Protein AF-A0A923ZRC4-F1 (afdb_monomer_lite)

Secondary structure (DSSP, 8-state):
-EEEEETTEEEEE-TTT--EEEPPSS-TTT--S----S-SSHHHHHHHHHHTT----EESSSTTHHHHHHHHHHH--S---EE-S-S--TTS-GGG-S-EEETTGGGGGG-SSTTHHHHHHHHHHHHHHHTEETTEE--EEE--S-TT-HHHHHHHH--SHHHHHHHHHHHHHHTHHHHHHHT-TTTEEEEEEEEEESSHHHHHHHHHHHHHHHHHTTTT-TT-EEPPPEEEEEEEETTEEEEEEEEEEETT-TTHHHHHHHHHHHHHHHT-EEEES-S---

pLDDT: mean 84.74, std 10.98, range [47.06, 97.81]

Structure (mmCIF, N/CA/C/O backbone):
data_AF-A0A923ZRC4-F1
#
_entry.id   AF-A0A923ZRC4-F1
#
loop_
_atom_site.group_PDB
_atom_site.id
_atom_site.type_symbol
_atom_site.label_atom_id
_atom_site.label_alt_id
_atom_site.label_comp_id
_atom_site.label_asym_id
_atom_site.label_entity_id
_atom_site.label_seq_id
_atom_site.pdbx_PDB_ins_code
_atom_site.Cartn_x
_atom_site.Cartn_y
_atom_site.Cartn_z
_atom_site.occupancy
_atom_site.B_iso_or_equiv
_atom_site.auth_seq_id
_atom_site.auth_comp_id
_atom_site.auth_asym_id
_atom_site.auth_atom_id
_atom_site.pdbx_PDB_model_num
ATOM 1 N N . MET A 1 1 ? 0.852 13.807 0.412 1.00 62.53 1 MET A N 1
ATOM 2 C CA . MET A 1 1 ? -0.531 14.296 0.172 1.00 62.53 1 MET A CA 1
ATOM 3 C C . MET A 1 1 ? -1.023 13.672 -1.116 1.00 62.53 1 MET A C 1
ATOM 5 O O . MET A 1 1 ? -0.191 13.406 -1.971 1.00 62.53 1 MET A O 1
ATOM 9 N N . THR A 1 2 ? -2.321 13.440 -1.283 1.00 66.19 2 THR A N 1
ATOM 10 C CA . THR A 1 2 ? -2.860 12.919 -2.551 1.00 66.19 2 THR A CA 1
ATOM 11 C C . THR A 1 2 ? -3.849 13.887 -3.169 1.00 66.19 2 THR A C 1
ATOM 13 O O . THR A 1 2 ? -4.532 14.626 -2.460 1.00 66.19 2 THR A O 1
ATOM 16 N N . TYR A 1 3 ? -3.974 13.817 -4.489 1.00 70.06 3 TYR A N 1
ATOM 17 C CA . TYR A 1 3 ? -5.009 14.517 -5.232 1.00 70.06 3 TYR A CA 1
ATOM 18 C C . TYR A 1 3 ? -6.386 13.910 -4.954 1.00 70.06 3 TYR A C 1
ATOM 20 O O . TYR A 1 3 ? -6.549 12.691 -4.913 1.00 70.06 3 TYR A O 1
ATOM 28 N N . SER A 1 4 ? -7.377 14.774 -4.771 1.00 64.88 4 SER A N 1
ATOM 29 C CA . SER A 1 4 ? -8.789 14.424 -4.692 1.00 64.88 4 SER A CA 1
ATOM 30 C C . SER A 1 4 ? -9.574 15.368 -5.588 1.00 64.88 4 SER A C 1
ATOM 32 O O . SER A 1 4 ? -9.434 16.589 -5.494 1.00 64.88 4 SER A O 1
ATOM 34 N N . GLN A 1 5 ? -10.383 14.803 -6.478 1.00 55.53 5 GLN A N 1
ATOM 35 C CA . GLN A 1 5 ? -11.238 15.567 -7.376 1.00 55.53 5 GLN A CA 1
ATOM 36 C C . GLN A 1 5 ? -12.629 15.683 -6.753 1.00 55.53 5 GLN A C 1
ATOM 38 O O . GLN A 1 5 ? -13.286 14.680 -6.477 1.00 55.53 5 GLN A O 1
ATOM 43 N N . SER A 1 6 ? -13.063 16.917 -6.506 1.00 57.47 6 SER A N 1
ATOM 44 C CA . SER A 1 6 ? -14.396 17.237 -5.993 1.00 57.47 6 SER A CA 1
ATOM 45 C C . SER A 1 6 ? -15.184 18.049 -7.019 1.00 57.47 6 SER A C 1
ATOM 47 O O . SER A 1 6 ? -14.614 18.567 -7.980 1.00 57.47 6 SER A O 1
ATOM 49 N N . SER A 1 7 ? -16.485 18.228 -6.781 1.00 47.06 7 SER A N 1
ATOM 50 C CA . SER A 1 7 ? -17.355 19.105 -7.579 1.00 47.06 7 SER A CA 1
ATOM 51 C C . SER A 1 7 ? -16.855 20.556 -7.657 1.00 47.06 7 SER A C 1
ATOM 53 O O . SER A 1 7 ? -17.231 21.278 -8.571 1.00 47.06 7 SER A O 1
ATOM 55 N N . TYR A 1 8 ? -16.014 20.977 -6.703 1.00 55.34 8 TYR A N 1
ATOM 56 C CA . TYR A 1 8 ? -15.500 22.343 -6.552 1.00 55.34 8 TYR A CA 1
ATOM 57 C C . TYR A 1 8 ? -14.058 22.519 -7.059 1.00 55.34 8 TYR A C 1
ATOM 59 O O . TYR A 1 8 ? -13.493 23.599 -6.920 1.00 55.34 8 TYR A O 1
ATOM 67 N N . GLY A 1 9 ? -13.455 21.474 -7.638 1.00 63.62 9 GLY A N 1
ATOM 68 C CA . GLY A 1 9 ? -12.083 21.498 -8.149 1.00 63.62 9 GLY A CA 1
ATOM 69 C C . GLY A 1 9 ? -11.185 20.403 -7.568 1.00 63.62 9 GLY A C 1
ATOM 70 O O . GLY A 1 9 ? -11.624 19.534 -6.803 1.00 63.62 9 GLY A O 1
ATOM 71 N N . LEU A 1 10 ? -9.915 20.439 -7.978 1.00 75.69 10 LEU A N 1
ATOM 72 C CA . LEU A 1 10 ? -8.847 19.580 -7.466 1.00 75.69 10 LEU A CA 1
ATOM 73 C C . LEU A 1 10 ? -8.361 20.098 -6.108 1.00 75.69 10 LEU A C 1
ATOM 75 O O . LEU A 1 10 ? -8.032 21.274 -5.967 1.00 75.69 10 LEU A O 1
ATOM 79 N N . ASN A 1 11 ? -8.266 19.194 -5.136 1.00 81.31 11 ASN A N 1
ATOM 80 C CA . ASN A 1 11 ? -7.744 19.458 -3.800 1.00 81.31 11 ASN A CA 1
ATOM 81 C C . ASN A 1 11 ? -6.627 18.469 -3.454 1.00 81.31 11 ASN A C 1
ATOM 83 O O . ASN A 1 11 ? -6.574 17.351 -3.971 1.00 81.31 11 ASN A O 1
ATOM 87 N N . LEU A 1 12 ? -5.752 18.873 -2.542 1.00 81.25 12 LEU A N 1
ATOM 88 C CA . LEU A 1 12 ? -4.730 18.046 -1.917 1.00 81.25 12 LEU A CA 1
ATOM 89 C C . LEU A 1 12 ? -5.199 17.638 -0.522 1.00 81.25 12 LEU A C 1
ATOM 91 O O . LEU A 1 12 ? -5.577 18.492 0.276 1.00 81.25 12 LEU A O 1
ATOM 95 N N . ILE A 1 13 ? -5.143 16.343 -0.214 1.00 77.50 13 ILE A N 1
ATOM 96 C CA . ILE A 1 13 ? -5.492 15.804 1.106 1.00 77.50 13 ILE A CA 1
ATOM 97 C C . ILE A 1 13 ? -4.235 15.246 1.772 1.00 77.50 13 ILE A C 1
ATOM 99 O O . ILE A 1 13 ? -3.485 14.461 1.178 1.00 77.50 13 ILE A O 1
ATOM 103 N N . CYS A 1 14 ? -3.994 15.640 3.020 1.00 78.31 14 CYS A N 1
ATOM 104 C CA . CYS A 1 14 ? -3.011 14.987 3.873 1.00 78.31 14 CYS A CA 1
ATOM 105 C C . CYS A 1 14 ? -3.637 13.757 4.544 1.00 78.31 14 CYS A C 1
ATOM 107 O O . CYS A 1 14 ? -4.531 13.904 5.362 1.00 78.31 14 CYS A O 1
ATOM 109 N N . HIS A 1 15 ? -3.152 12.543 4.271 1.00 70.44 15 HIS A N 1
ATOM 110 C CA . HIS A 1 15 ? -3.692 11.326 4.910 1.00 70.44 15 HIS A CA 1
ATOM 111 C C . HIS A 1 15 ? -3.290 11.151 6.374 1.00 70.44 15 HIS A C 1
ATOM 113 O O . HIS A 1 15 ? -3.915 10.374 7.088 1.00 70.44 15 HIS A O 1
ATOM 119 N N . GLN A 1 16 ? -2.271 11.883 6.829 1.00 68.62 16 GLN A N 1
ATOM 120 C CA . GLN A 1 16 ? -1.795 11.803 8.210 1.00 68.62 16 GLN A CA 1
ATOM 121 C C . GLN A 1 16 ? -2.653 12.656 9.154 1.00 68.62 16 GLN A C 1
ATOM 123 O O . GLN A 1 16 ? -3.120 12.161 10.174 1.00 68.62 16 GLN A O 1
ATOM 128 N N . CYS A 1 17 ? -2.910 13.923 8.805 1.00 73.31 17 CYS A N 1
ATOM 129 C CA . CYS A 1 17 ? -3.688 14.847 9.644 1.00 73.31 17 CYS A CA 1
ATOM 130 C C . CYS A 1 17 ? -5.046 15.258 9.053 1.00 73.31 17 CYS A C 1
ATOM 132 O O . CYS A 1 17 ? -5.762 16.041 9.668 1.00 73.31 17 CYS A O 1
ATOM 134 N N . GLN A 1 18 ? -5.416 14.733 7.881 1.00 69.56 18 GLN A N 1
ATOM 135 C CA . GLN A 1 18 ? -6.689 14.989 7.186 1.00 69.56 18 GLN A CA 1
ATOM 136 C C . GLN A 1 18 ? -6.924 16.449 6.760 1.00 69.56 18 GLN A C 1
ATOM 138 O O . GLN A 1 18 ? -8.035 16.806 6.367 1.00 69.56 18 GLN A O 1
ATOM 143 N N . SER A 1 19 ? -5.891 17.299 6.778 1.00 78.62 19 SER A N 1
ATOM 144 C CA . SER A 1 19 ? -5.983 18.662 6.252 1.00 78.62 19 SER A CA 1
ATOM 145 C C . SER A 1 19 ? -6.171 18.674 4.730 1.00 78.62 19 SER A C 1
ATOM 147 O O . SER A 1 19 ? -5.631 17.833 4.002 1.00 78.62 19 SER A O 1
ATOM 149 N N . VAL A 1 20 ? -6.956 19.645 4.257 1.00 82.56 20 VAL A N 1
ATOM 150 C CA . VAL A 1 20 ? -7.308 19.835 2.845 1.00 82.56 20 VAL A CA 1
ATOM 151 C C . VAL A 1 20 ? -6.739 21.165 2.363 1.00 82.56 20 VAL A C 1
ATOM 153 O O . VAL A 1 20 ? -6.897 22.184 3.032 1.00 82.56 20 VAL A O 1
ATOM 156 N N . TYR A 1 21 ? -6.098 21.152 1.198 1.00 84.88 21 TYR A N 1
ATOM 157 C CA . TYR A 1 21 ? -5.502 22.328 0.567 1.00 84.88 21 TYR A CA 1
ATOM 158 C C . TYR A 1 21 ? -5.963 22.422 -0.883 1.00 84.88 21 TYR A C 1
ATOM 160 O O . TYR A 1 21 ? -6.225 21.405 -1.525 1.00 84.88 21 TYR A O 1
ATOM 168 N N . ASN A 1 22 ? -6.020 23.637 -1.416 1.00 84.81 22 ASN A N 1
ATOM 169 C CA . ASN A 1 22 ? -6.325 23.842 -2.828 1.00 84.81 22 ASN A CA 1
ATOM 170 C C . ASN A 1 22 ? -5.171 23.338 -3.699 1.00 84.81 22 ASN A C 1
ATOM 172 O O . ASN A 1 22 ? -3.999 23.463 -3.331 1.00 84.81 22 ASN A O 1
ATOM 176 N N . TYR A 1 23 ? -5.497 22.796 -4.870 1.00 83.19 23 TYR A N 1
ATOM 177 C CA . TYR A 1 23 ? -4.482 22.483 -5.869 1.00 83.19 23 TYR A CA 1
ATOM 178 C C . TYR A 1 23 ? -3.804 23.776 -6.355 1.00 83.19 23 TYR A C 1
ATOM 180 O O . TYR A 1 23 ? -4.504 24.698 -6.782 1.00 83.19 23 TYR A O 1
ATOM 188 N N . PRO A 1 24 ? -2.465 23.880 -6.300 1.00 84.81 24 PRO A N 1
ATOM 189 C CA . PRO A 1 24 ? -1.773 25.088 -6.732 1.00 84.81 24 PRO A CA 1
ATOM 190 C C . PRO A 1 24 ? -1.883 25.273 -8.252 1.00 84.81 24 PRO A C 1
ATOM 192 O O . PRO A 1 24 ? -1.687 24.333 -9.018 1.00 84.81 24 PRO A O 1
ATOM 195 N N . SER A 1 25 ? -2.153 26.498 -8.708 1.00 84.38 25 SER A N 1
ATOM 196 C CA . SER A 1 25 ? -2.169 26.841 -10.141 1.00 84.38 25 SER A CA 1
ATOM 197 C C . SER A 1 25 ? -0.766 26.941 -10.755 1.00 84.38 25 SER A C 1
ATOM 199 O O . SER A 1 25 ? -0.614 26.855 -11.972 1.00 84.38 25 SER A O 1
ATOM 201 N N . SER A 1 26 ? 0.263 27.110 -9.922 1.00 87.81 26 SER A N 1
ATOM 202 C CA . SER A 1 26 ? 1.670 27.158 -10.321 1.00 87.81 26 SER A CA 1
ATOM 203 C C . SER A 1 26 ? 2.571 26.604 -9.222 1.00 87.81 26 SER A C 1
ATOM 205 O O . SER A 1 26 ? 2.264 26.754 -8.038 1.00 87.81 26 SER A O 1
ATOM 207 N N . CYS A 1 27 ? 3.696 25.997 -9.599 1.00 85.25 27 CYS A N 1
ATOM 208 C CA . CYS A 1 27 ? 4.668 25.475 -8.647 1.00 85.25 27 CYS A CA 1
ATOM 209 C C . CYS A 1 27 ? 5.176 26.606 -7.729 1.00 85.25 27 CYS A C 1
ATOM 211 O O . CYS A 1 27 ? 5.676 27.607 -8.241 1.00 85.25 27 CYS A O 1
ATOM 213 N N . PRO A 1 28 ? 5.122 26.464 -6.393 1.00 86.38 28 PRO A N 1
ATOM 214 C CA . PRO A 1 28 ? 5.549 27.525 -5.479 1.00 86.38 28 PRO A CA 1
ATOM 215 C C . PRO A 1 28 ? 7.058 27.816 -5.548 1.00 86.38 28 PRO A C 1
ATOM 217 O O . PRO A 1 28 ? 7.472 28.920 -5.216 1.00 86.38 28 PRO A O 1
ATOM 220 N N . SER A 1 29 ? 7.868 26.854 -6.008 1.00 89.19 29 SER A N 1
ATOM 221 C CA . SER A 1 29 ? 9.319 27.019 -6.182 1.00 89.19 29 SER A CA 1
ATOM 222 C C . SER A 1 29 ? 9.685 27.707 -7.510 1.00 89.19 29 SER A C 1
ATOM 224 O O . SER A 1 29 ? 10.211 28.815 -7.504 1.00 89.19 29 SER A O 1
ATOM 226 N N . CYS A 1 30 ? 9.355 27.105 -8.661 1.00 90.19 30 CYS A N 1
ATOM 227 C CA . CYS A 1 30 ? 9.771 27.611 -9.979 1.00 90.19 30 CYS A CA 1
ATOM 228 C C . CYS A 1 30 ? 8.694 28.385 -10.766 1.00 90.19 30 CYS A C 1
ATOM 230 O O . CYS A 1 30 ? 8.952 28.822 -11.885 1.00 90.19 30 CYS A O 1
ATOM 232 N N . ARG A 1 31 ? 7.478 28.542 -10.222 1.00 89.44 31 ARG A N 1
ATOM 233 C CA . ARG A 1 31 ? 6.322 29.234 -10.840 1.00 89.44 31 ARG A CA 1
ATOM 234 C C . ARG A 1 31 ? 5.802 28.645 -12.157 1.00 89.44 31 ARG A C 1
ATOM 236 O O . ARG A 1 31 ? 4.936 29.246 -12.787 1.00 89.44 31 ARG A O 1
ATOM 243 N N . GLN A 1 32 ? 6.254 27.459 -12.564 1.00 86.88 32 GLN A N 1
ATOM 244 C CA . GLN A 1 32 ? 5.688 26.774 -13.728 1.00 86.88 32 GLN A CA 1
ATOM 245 C C . GLN A 1 32 ? 4.219 26.400 -13.497 1.00 86.88 32 GLN A C 1
ATOM 247 O O . GLN A 1 32 ? 3.847 25.921 -12.426 1.00 86.88 32 GLN A O 1
ATOM 252 N N . THR A 1 33 ? 3.386 26.594 -14.518 1.00 82.50 33 THR A N 1
ATOM 253 C CA . THR A 1 33 ? 1.936 26.331 -14.482 1.00 82.50 33 THR A CA 1
ATOM 254 C C . THR A 1 33 ? 1.577 24.891 -14.854 1.00 82.50 33 THR A C 1
ATOM 256 O O . THR A 1 33 ? 0.476 24.424 -14.568 1.00 82.50 33 THR A O 1
ATOM 259 N N . GLN A 1 34 ? 2.506 24.148 -15.461 1.00 75.88 34 GLN A N 1
ATOM 260 C CA . GLN A 1 34 ? 2.302 22.753 -15.850 1.00 75.88 34 GLN A CA 1
ATOM 261 C C . GLN A 1 34 ? 2.640 21.790 -14.707 1.00 75.88 34 GLN A C 1
ATOM 263 O O . GLN A 1 34 ? 3.624 21.059 -14.744 1.00 75.88 34 GLN A O 1
ATOM 268 N N . ILE A 1 35 ? 1.790 21.762 -13.683 1.00 72.50 35 ILE A N 1
ATOM 269 C CA . ILE A 1 35 ? 1.847 20.732 -12.642 1.00 72.50 35 ILE A CA 1
ATOM 270 C C . ILE A 1 35 ? 1.005 19.551 -13.131 1.00 72.50 35 ILE A C 1
ATOM 272 O O . ILE A 1 35 ? -0.180 19.469 -12.819 1.00 72.50 35 ILE A O 1
ATOM 276 N N . LYS A 1 36 ? 1.561 18.679 -13.975 1.00 67.88 36 LYS A N 1
ATOM 277 C CA . LYS A 1 36 ? 0.889 17.446 -14.420 1.00 67.88 36 LYS A CA 1
ATOM 278 C C . LYS A 1 36 ? 1.874 16.280 -14.457 1.00 67.88 36 LYS A C 1
ATOM 280 O O . LYS A 1 36 ? 3.042 16.459 -14.795 1.00 67.88 36 LYS A O 1
ATOM 285 N N . SER A 1 37 ? 1.391 15.084 -14.119 1.00 60.72 37 SER A N 1
ATOM 286 C CA . SER A 1 37 ? 2.095 13.851 -14.487 1.00 60.72 37 SER A CA 1
ATOM 287 C C . SER A 1 37 ? 1.981 13.651 -15.998 1.00 60.72 37 SER A C 1
ATOM 289 O O . SER A 1 37 ? 0.937 13.959 -16.570 1.00 60.72 37 SER A O 1
ATOM 291 N N . VAL A 1 38 ? 3.050 13.157 -16.628 1.00 59.91 38 VAL A N 1
ATOM 292 C CA . VAL A 1 38 ? 3.091 12.873 -18.074 1.00 59.91 38 VAL A CA 1
ATOM 293 C C . VAL A 1 38 ? 2.207 11.669 -18.405 1.00 59.91 38 VAL A C 1
ATOM 295 O O . VAL A 1 38 ? 1.497 11.693 -19.403 1.00 59.91 38 VAL A O 1
ATOM 298 N N . PHE A 1 39 ? 2.172 10.672 -17.517 1.00 61.84 39 PHE A N 1
ATOM 299 C CA . PHE A 1 39 ? 1.279 9.522 -17.609 1.00 61.84 39 PHE A CA 1
ATOM 300 C C . PHE A 1 39 ? 0.417 9.430 -16.350 1.00 61.84 39 PHE A C 1
ATOM 302 O O . PHE A 1 39 ? 0.900 9.626 -15.230 1.00 61.84 39 PHE A O 1
ATOM 309 N N . SER A 1 40 ? -0.878 9.165 -16.521 1.00 68.81 40 SER A N 1
ATOM 310 C CA . SER A 1 40 ? -1.794 8.915 -15.401 1.00 68.81 40 SER A CA 1
ATOM 311 C C . SER A 1 40 ? -1.870 7.429 -15.036 1.00 68.81 40 SER A C 1
ATOM 313 O O . SER A 1 40 ? -2.243 7.082 -13.914 1.00 68.81 40 SER A O 1
ATOM 315 N N . GLY A 1 41 ? -1.453 6.552 -15.954 1.00 78.75 41 GLY A N 1
ATOM 316 C CA . GLY A 1 41 ? -1.335 5.119 -15.737 1.00 78.75 41 GLY A CA 1
ATOM 317 C C . GLY A 1 41 ? -0.919 4.361 -16.996 1.00 78.75 41 GLY A C 1
ATOM 318 O O . GLY A 1 41 ? -0.679 4.938 -18.054 1.00 78.75 41 GLY A O 1
ATOM 319 N N . ILE A 1 42 ? -0.873 3.037 -16.872 1.00 86.25 42 ILE A N 1
ATOM 320 C CA . ILE A 1 42 ? -0.494 2.104 -17.943 1.00 86.25 42 ILE A CA 1
ATOM 321 C C . ILE A 1 42 ? -1.371 2.212 -19.202 1.00 86.25 42 ILE A C 1
ATOM 323 O O . ILE A 1 42 ? -0.902 1.913 -20.294 1.00 86.25 42 ILE A O 1
ATOM 327 N N . ASP A 1 43 ? -2.623 2.656 -19.068 1.00 87.88 43 ASP A N 1
ATOM 328 C CA . ASP A 1 43 ? -3.538 2.820 -20.202 1.00 87.88 43 ASP A CA 1
ATOM 329 C C . ASP A 1 43 ? -3.115 3.981 -21.118 1.00 87.88 43 ASP A C 1
ATOM 331 O O . ASP A 1 43 ? -3.324 3.909 -22.327 1.00 87.88 43 ASP A O 1
ATOM 335 N N . ASP A 1 44 ? -2.481 5.025 -20.571 1.00 88.06 44 ASP A N 1
ATOM 336 C CA . ASP A 1 44 ? -1.925 6.115 -21.382 1.00 88.06 44 ASP A CA 1
ATOM 337 C C . ASP A 1 44 ? -0.687 5.644 -22.155 1.00 88.06 44 ASP A C 1
ATOM 339 O O . ASP A 1 44 ? -0.507 6.020 -23.310 1.00 88.06 44 ASP A O 1
ATOM 343 N N . LEU A 1 45 ? 0.137 4.779 -21.548 1.00 89.31 45 LEU A N 1
ATOM 344 C CA . LEU A 1 45 ? 1.275 4.149 -22.227 1.00 89.31 45 LEU A CA 1
ATOM 345 C C . LEU A 1 45 ? 0.817 3.199 -23.339 1.00 89.31 45 LEU A C 1
ATOM 347 O O . LEU A 1 45 ? 1.399 3.204 -24.419 1.00 89.31 45 LEU A O 1
ATOM 351 N N . ASP A 1 46 ? -0.230 2.406 -23.097 1.00 89.81 46 ASP A N 1
ATOM 352 C CA . ASP A 1 46 ? -0.797 1.510 -24.111 1.00 89.81 46 ASP A CA 1
ATOM 353 C C . ASP A 1 46 ? -1.299 2.298 -25.332 1.00 89.81 46 ASP A C 1
ATOM 355 O O . ASP A 1 46 ? -0.944 1.964 -26.462 1.00 89.81 46 ASP A O 1
ATOM 359 N N . LYS A 1 47 ? -2.033 3.399 -25.107 1.00 90.94 47 LYS A N 1
ATOM 360 C CA . LYS A 1 47 ? -2.467 4.313 -26.177 1.00 90.94 47 LYS A CA 1
ATOM 361 C C . LYS A 1 47 ? -1.298 4.958 -26.905 1.00 90.94 47 LYS A C 1
ATOM 363 O O . LYS A 1 47 ? -1.285 4.945 -28.126 1.00 90.94 47 LYS A O 1
ATOM 368 N N . LEU A 1 48 ? -0.298 5.464 -26.178 1.00 90.75 48 LEU A N 1
ATOM 369 C CA . LEU A 1 48 ? 0.891 6.074 -26.778 1.00 90.75 48 LEU A CA 1
ATOM 370 C C . LEU A 1 48 ? 1.558 5.124 -27.782 1.00 90.75 48 LEU A C 1
ATOM 372 O O . LEU A 1 48 ? 1.864 5.520 -28.904 1.00 90.75 48 LEU A O 1
ATOM 376 N N . PHE A 1 49 ? 1.773 3.863 -27.398 1.00 90.25 49 PHE A N 1
ATOM 377 C CA . PHE A 1 49 ? 2.407 2.890 -28.286 1.00 90.25 49 PHE A CA 1
ATOM 378 C C . PHE A 1 49 ? 1.551 2.533 -29.503 1.00 90.25 49 PHE A C 1
ATOM 380 O O . PHE A 1 49 ? 2.105 2.381 -30.593 1.00 90.25 49 PHE A O 1
ATOM 387 N N . ARG A 1 50 ? 0.229 2.439 -29.340 1.00 90.00 50 ARG A N 1
ATOM 388 C CA . ARG A 1 50 ? -0.699 2.163 -30.446 1.00 90.00 50 ARG A CA 1
ATOM 389 C C . ARG A 1 50 ? -0.797 3.331 -31.418 1.00 90.00 50 ARG A C 1
ATOM 391 O O . ARG A 1 50 ? -0.621 3.139 -32.618 1.00 90.00 50 ARG A O 1
ATOM 398 N N . ASP A 1 51 ? -1.039 4.525 -30.893 1.00 92.31 51 ASP A N 1
ATOM 399 C CA . ASP A 1 51 ? -1.413 5.693 -31.685 1.00 92.31 51 ASP A CA 1
ATOM 400 C C . ASP A 1 51 ? -0.186 6.356 -32.332 1.00 92.31 51 ASP A C 1
ATOM 402 O O . ASP A 1 51 ? -0.203 6.645 -33.527 1.00 92.31 51 ASP A O 1
ATOM 406 N N . GLU A 1 52 ? 0.903 6.547 -31.577 1.00 91.56 52 GLU A N 1
ATOM 407 C CA . GLU A 1 52 ? 2.091 7.270 -32.063 1.00 91.56 52 GLU A CA 1
ATOM 408 C C . GLU A 1 52 ? 3.133 6.339 -32.692 1.00 91.56 52 GLU A C 1
ATOM 410 O O . GLU A 1 52 ? 3.780 6.684 -33.682 1.00 91.56 52 GLU A O 1
ATOM 415 N N . TYR A 1 53 ? 3.311 5.141 -32.126 1.00 87.81 53 TYR A N 1
ATOM 416 C CA . TYR A 1 53 ? 4.362 4.213 -32.558 1.00 87.81 53 TYR A CA 1
ATOM 417 C C . TYR A 1 53 ? 3.856 3.070 -33.442 1.00 87.81 53 TYR A C 1
ATOM 419 O O . TYR A 1 53 ? 4.681 2.325 -33.971 1.00 87.81 53 TYR A O 1
ATOM 427 N N . GLN A 1 54 ? 2.536 2.935 -33.627 1.00 87.38 54 GLN A N 1
ATOM 428 C CA . GLN A 1 54 ? 1.912 1.845 -34.393 1.00 87.38 54 GLN A CA 1
ATOM 429 C C . GLN A 1 54 ? 2.383 0.456 -33.926 1.00 87.38 54 GLN A C 1
ATOM 431 O O . GLN A 1 54 ? 2.572 -0.468 -34.719 1.00 87.38 54 GLN A O 1
ATOM 436 N N . LEU A 1 55 ? 2.615 0.323 -32.619 1.00 86.75 55 LEU A N 1
ATOM 437 C CA . LEU A 1 55 ? 2.973 -0.923 -31.956 1.00 86.75 55 LEU A CA 1
ATOM 438 C C . LEU A 1 55 ? 1.776 -1.433 -31.164 1.00 86.75 55 LEU A C 1
ATOM 440 O O . LEU A 1 55 ? 0.991 -0.655 -30.639 1.00 86.75 55 LEU A O 1
ATOM 444 N N . GLU A 1 56 ? 1.672 -2.751 -31.038 1.00 86.25 56 GLU A N 1
ATOM 445 C CA . GLU A 1 56 ? 0.586 -3.425 -30.329 1.00 86.25 56 GLU A CA 1
ATOM 446 C C . GLU A 1 56 ? 1.120 -4.002 -29.006 1.00 86.25 56 GLU A C 1
ATOM 448 O O . GLU A 1 56 ? 1.698 -5.097 -29.009 1.00 86.25 56 GLU A O 1
ATOM 453 N N . PRO A 1 57 ? 0.992 -3.291 -27.866 1.00 87.06 57 PRO A N 1
ATOM 454 C CA . PRO A 1 57 ? 1.542 -3.757 -26.603 1.00 87.06 57 PRO A CA 1
ATOM 455 C C . PRO A 1 57 ? 0.728 -4.910 -26.025 1.00 87.06 57 PRO A C 1
ATOM 457 O O . PRO A 1 57 ? -0.495 -4.988 -26.173 1.00 87.06 57 PRO A O 1
ATOM 460 N N . ILE A 1 58 ? 1.411 -5.787 -25.293 1.00 85.94 58 ILE A N 1
ATOM 461 C CA . ILE A 1 58 ? 0.795 -6.926 -24.613 1.00 85.94 58 ILE A CA 1
ATOM 462 C C . ILE A 1 58 ? 0.752 -6.656 -23.112 1.00 85.94 58 ILE A C 1
ATOM 464 O O . ILE A 1 58 ? 1.779 -6.477 -22.459 1.00 85.94 58 ILE A O 1
ATOM 468 N N . ARG A 1 59 ? -0.461 -6.637 -22.555 1.00 84.69 59 ARG A N 1
ATOM 469 C CA . ARG A 1 59 ? -0.723 -6.382 -21.133 1.00 84.69 59 ARG A CA 1
ATOM 470 C C . ARG A 1 59 ? -0.589 -7.659 -20.310 1.00 84.69 59 ARG A C 1
ATOM 472 O O . ARG A 1 59 ? -1.375 -8.584 -20.493 1.00 84.69 59 ARG A O 1
ATOM 479 N N . LEU A 1 60 ? 0.370 -7.693 -19.386 1.00 81.81 60 LEU A N 1
ATOM 480 C CA . LEU A 1 60 ? 0.672 -8.852 -18.530 1.00 81.81 60 LEU A CA 1
ATOM 481 C C . LEU A 1 60 ? -0.144 -8.885 -17.224 1.00 81.81 60 LEU A C 1
ATOM 483 O O . LEU A 1 60 ? -0.229 -9.912 -16.552 1.00 81.81 60 LEU A O 1
ATOM 487 N N . ASP A 1 61 ? -0.759 -7.766 -16.851 1.00 76.56 61 ASP A N 1
ATOM 488 C CA . ASP A 1 61 ? -1.553 -7.570 -15.634 1.00 76.56 61 ASP A CA 1
ATOM 489 C C . ASP A 1 61 ? -3.033 -7.983 -15.774 1.00 76.56 61 ASP A C 1
ATOM 491 O O . ASP A 1 61 ? -3.755 -8.053 -14.777 1.00 76.56 61 ASP A O 1
ATOM 495 N N . LEU A 1 62 ? -3.501 -8.289 -16.990 1.00 74.00 62 LEU A N 1
ATOM 496 C CA . LEU A 1 62 ? -4.889 -8.684 -17.241 1.00 74.00 62 LEU A CA 1
ATOM 497 C C . LEU A 1 62 ? -5.115 -10.185 -16.970 1.00 74.00 62 LEU A C 1
ATOM 499 O O . LEU A 1 62 ? -4.338 -11.009 -17.425 1.00 74.00 62 LEU A O 1
ATOM 503 N N . PRO A 1 63 ? -6.221 -10.603 -16.325 1.00 58.00 63 PRO A N 1
ATOM 504 C CA . PRO A 1 63 ? -6.427 -11.977 -15.834 1.00 58.00 63 PRO A CA 1
ATOM 505 C C . PRO A 1 63 ? -6.461 -13.097 -16.896 1.00 58.00 63 PRO A C 1
ATOM 507 O O . PRO A 1 63 ? -6.519 -14.269 -16.536 1.00 58.00 63 PRO A O 1
ATOM 510 N N . LYS A 1 64 ? -6.426 -12.778 -18.195 1.00 55.91 64 LYS A N 1
ATOM 511 C CA . LYS A 1 64 ? -6.398 -13.760 -19.298 1.00 55.91 64 LYS A CA 1
ATOM 512 C C . LYS A 1 64 ? -4.969 -14.170 -19.715 1.00 55.91 64 LYS A C 1
ATOM 514 O O . LYS A 1 64 ? -4.792 -14.806 -20.750 1.00 55.91 64 LYS A O 1
ATOM 519 N N . THR A 1 65 ? -3.945 -13.806 -18.942 1.00 54.94 65 THR A N 1
ATOM 520 C CA . THR A 1 65 ? -2.556 -13.766 -19.423 1.00 54.94 65 THR A CA 1
ATOM 521 C C . THR A 1 65 ? -1.742 -15.039 -19.356 1.00 54.94 65 THR A C 1
ATOM 523 O O . THR A 1 65 ? -0.785 -15.094 -20.103 1.00 54.94 65 THR A O 1
ATOM 526 N N . LYS A 1 66 ? -2.075 -16.093 -18.600 1.00 51.59 66 LYS A N 1
ATOM 527 C CA . LYS A 1 66 ? -1.256 -17.324 -18.708 1.00 51.59 66 LYS A CA 1
ATOM 528 C C . LYS A 1 66 ? -1.305 -17.929 -20.119 1.00 51.59 66 LYS A C 1
ATOM 530 O O . LYS A 1 66 ? -0.266 -18.199 -20.701 1.00 51.59 66 LYS A O 1
ATOM 535 N N . PHE A 1 67 ? -2.504 -18.034 -20.697 1.00 49.97 67 PHE A N 1
ATOM 536 C CA . PHE A 1 67 ? -2.690 -18.507 -22.074 1.00 49.97 67 PHE A CA 1
ATOM 537 C C . PHE A 1 67 ? -2.196 -17.483 -23.110 1.00 49.97 67 PHE A C 1
ATOM 539 O O . PHE A 1 67 ? -1.557 -17.845 -24.093 1.00 49.97 67 PHE A O 1
ATOM 546 N N . ASN A 1 68 ? -2.423 -16.186 -22.862 1.00 55.44 68 ASN A N 1
ATOM 547 C CA . ASN A 1 68 ? -1.960 -15.140 -23.773 1.00 55.44 68 ASN A CA 1
ATOM 548 C C . ASN A 1 68 ? -0.446 -14.898 -23.704 1.00 55.44 68 ASN A C 1
ATOM 550 O O . ASN A 1 68 ? 0.082 -14.389 -24.676 1.00 55.44 68 ASN A O 1
ATOM 554 N N . PHE A 1 69 ? 0.251 -15.223 -22.611 1.00 59.91 69 PHE A N 1
ATOM 555 C CA . PHE A 1 69 ? 1.696 -15.015 -22.465 1.00 59.91 69 PHE A CA 1
ATOM 556 C C . PHE A 1 69 ? 2.474 -16.031 -23.295 1.00 59.91 69 PHE A C 1
ATOM 558 O O . PHE A 1 69 ? 3.280 -15.631 -24.124 1.00 59.91 69 PHE A O 1
ATOM 565 N N . GLU A 1 70 ? 2.166 -17.325 -23.167 1.00 59.94 70 GLU A N 1
ATOM 566 C CA . GLU A 1 70 ? 2.777 -18.361 -24.013 1.00 59.94 70 GLU A CA 1
ATOM 567 C C . GLU A 1 70 ? 2.466 -18.125 -25.498 1.00 59.94 70 GLU A C 1
ATOM 569 O O . GLU A 1 70 ? 3.361 -18.189 -26.337 1.00 59.94 70 GLU A O 1
ATOM 574 N N . MET A 1 71 ? 1.222 -17.763 -25.840 1.00 58.00 71 MET A N 1
ATOM 575 C CA . MET A 1 71 ? 0.877 -17.375 -27.212 1.00 58.00 71 MET A CA 1
ATOM 576 C C . MET A 1 71 ? 1.602 -16.107 -27.680 1.00 58.00 71 MET A C 1
ATOM 578 O O . MET A 1 71 ? 2.093 -16.081 -28.804 1.00 58.00 71 MET A O 1
ATOM 582 N N . ALA A 1 72 ? 1.676 -15.068 -26.844 1.00 60.22 72 ALA A N 1
ATOM 583 C CA . ALA A 1 72 ? 2.356 -13.811 -27.146 1.00 60.22 72 ALA A CA 1
ATOM 584 C C . ALA A 1 72 ? 3.834 -14.039 -27.446 1.00 60.22 72 ALA A C 1
ATOM 586 O O . ALA A 1 72 ? 4.315 -13.583 -28.479 1.00 60.22 72 ALA A O 1
ATOM 587 N N . VAL A 1 73 ? 4.517 -14.792 -26.580 1.00 61.88 73 VAL A N 1
ATOM 588 C CA . VAL A 1 73 ? 5.927 -15.167 -26.729 1.00 61.88 73 VAL A CA 1
ATOM 589 C C . VAL A 1 73 ? 6.134 -15.984 -28.002 1.00 61.88 73 VAL A C 1
ATOM 591 O O . VAL A 1 73 ? 7.012 -15.657 -28.794 1.00 61.88 73 VAL A O 1
ATOM 594 N N . ASN A 1 74 ? 5.276 -16.975 -28.265 1.00 58.91 74 ASN A N 1
ATOM 595 C CA . ASN A 1 74 ? 5.356 -17.795 -29.479 1.00 58.91 74 ASN A CA 1
ATOM 596 C C . ASN A 1 74 ? 5.034 -17.017 -30.770 1.00 58.91 74 ASN A C 1
ATOM 598 O O . ASN A 1 74 ? 5.476 -17.402 -31.850 1.00 58.91 74 ASN A O 1
ATOM 602 N N . SER A 1 75 ? 4.259 -15.933 -30.678 1.00 56.81 75 SER A N 1
ATOM 603 C CA . SER A 1 75 ? 3.895 -15.067 -31.809 1.00 56.81 75 SER A CA 1
ATOM 604 C C . SER A 1 75 ? 4.823 -13.861 -31.998 1.00 56.81 75 SER A C 1
ATOM 606 O O . SER A 1 75 ? 4.673 -13.126 -32.980 1.00 56.81 75 SER A O 1
ATOM 608 N N . ALA A 1 76 ? 5.760 -13.639 -31.070 1.00 55.41 76 ALA A N 1
ATOM 609 C CA . ALA A 1 76 ? 6.582 -12.441 -31.032 1.00 55.41 76 ALA A CA 1
ATOM 610 C C . ALA A 1 76 ? 7.486 -12.360 -32.273 1.00 55.41 76 ALA A C 1
ATOM 612 O O . ALA A 1 76 ? 8.407 -13.152 -32.469 1.00 55.41 76 ALA A O 1
ATOM 613 N N . LYS A 1 77 ? 7.225 -11.361 -33.122 1.00 56.97 77 LYS A N 1
ATOM 614 C CA . LYS A 1 77 ? 8.182 -10.882 -34.130 1.00 56.97 77 LYS A CA 1
ATOM 615 C C . LYS A 1 77 ? 9.180 -9.929 -33.460 1.00 56.97 77 LYS A C 1
ATOM 617 O O . LYS A 1 77 ? 8.967 -9.502 -32.331 1.00 56.97 77 LYS A O 1
ATOM 622 N N . SER A 1 78 ? 10.247 -9.565 -34.170 1.00 58.56 78 SER A N 1
ATOM 623 C CA . SER A 1 78 ? 11.461 -8.865 -33.699 1.00 58.56 78 SER A CA 1
ATOM 624 C C . SER A 1 78 ? 11.303 -7.532 -32.931 1.00 58.56 78 SER A C 1
ATOM 626 O O . SER A 1 78 ? 12.316 -6.916 -32.607 1.00 58.56 78 SER A O 1
ATOM 628 N N . LYS A 1 79 ? 10.082 -7.066 -32.626 1.00 64.31 79 LYS A N 1
ATOM 629 C CA . LYS A 1 79 ? 9.784 -5.875 -31.810 1.00 64.31 79 LYS A CA 1
ATOM 630 C C . LYS A 1 79 ? 8.451 -6.044 -31.063 1.00 64.31 79 LYS A C 1
ATOM 632 O O . LYS A 1 79 ? 7.419 -5.590 -31.551 1.00 64.31 79 LYS A O 1
ATOM 637 N N . GLN A 1 80 ? 8.462 -6.688 -29.895 1.00 81.56 80 GLN A N 1
ATOM 638 C CA . GLN A 1 80 ? 7.277 -6.825 -29.038 1.00 81.56 80 GLN A CA 1
ATOM 639 C C . GLN A 1 80 ? 7.436 -5.991 -27.763 1.00 81.56 80 GLN A C 1
ATOM 641 O O . GLN A 1 80 ? 8.453 -6.082 -27.081 1.00 81.56 80 GLN A O 1
ATOM 646 N N . ILE A 1 81 ? 6.419 -5.190 -27.433 1.00 87.94 81 ILE A N 1
ATOM 647 C CA . ILE A 1 81 ? 6.357 -4.431 -26.177 1.00 87.94 81 ILE A CA 1
ATOM 648 C C . ILE A 1 81 ? 5.392 -5.127 -25.229 1.00 87.94 81 ILE A C 1
ATOM 650 O O . ILE A 1 81 ? 4.292 -5.526 -25.622 1.00 87.94 81 ILE A O 1
ATOM 654 N N . PHE A 1 82 ? 5.807 -5.243 -23.973 1.00 88.56 82 PHE A N 1
ATOM 655 C CA . PHE A 1 82 ? 4.998 -5.777 -22.891 1.00 88.56 82 PHE A CA 1
ATOM 656 C C . PHE A 1 82 ? 4.823 -4.713 -21.815 1.00 88.56 82 PHE A C 1
ATOM 658 O O . PHE A 1 82 ? 5.776 -4.026 -21.451 1.00 88.56 82 PHE A O 1
ATOM 665 N N . LEU A 1 83 ? 3.602 -4.582 -21.307 1.00 90.25 83 LEU A N 1
ATOM 666 C CA . LEU A 1 83 ? 3.240 -3.600 -20.292 1.00 90.25 83 LEU A CA 1
ATOM 667 C C . LEU A 1 83 ? 2.667 -4.316 -19.066 1.00 90.25 83 LEU A C 1
ATOM 669 O O . LEU A 1 83 ? 1.866 -5.246 -19.182 1.00 90.25 83 LEU A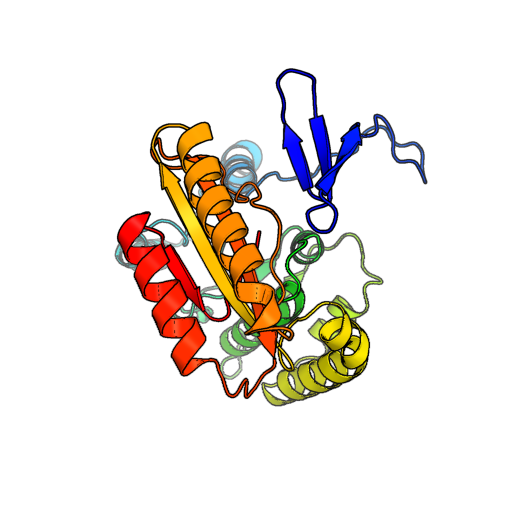 O 1
ATOM 673 N N . THR A 1 84 ? 3.058 -3.870 -17.875 1.00 88.81 84 THR A N 1
ATOM 674 C CA . THR A 1 84 ? 2.579 -4.406 -16.595 1.00 88.81 84 THR A CA 1
ATOM 675 C C . THR A 1 84 ? 2.505 -3.306 -15.543 1.00 88.81 84 THR A C 1
ATOM 677 O O . THR A 1 84 ? 3.312 -2.381 -15.543 1.00 88.81 84 THR A O 1
ATOM 680 N N . THR A 1 85 ? 1.540 -3.402 -14.628 1.00 85.94 85 THR A N 1
ATOM 681 C CA . THR A 1 85 ? 1.471 -2.546 -13.429 1.00 85.94 85 THR A CA 1
ATOM 682 C C . THR A 1 85 ? 2.194 -3.156 -12.229 1.00 85.94 85 THR A C 1
ATOM 684 O O . THR A 1 85 ? 2.229 -2.556 -11.157 1.00 85.94 85 THR A O 1
ATOM 687 N N . ARG A 1 86 ? 2.695 -4.388 -12.361 1.00 85.19 86 ARG A N 1
ATOM 688 C CA . ARG A 1 86 ? 3.426 -5.102 -11.311 1.00 85.19 86 ARG A CA 1
ATOM 689 C C . ARG A 1 86 ? 4.915 -4.956 -11.561 1.00 85.19 86 ARG A C 1
ATOM 691 O O . ARG A 1 86 ? 5.369 -5.270 -12.655 1.00 85.19 86 ARG A O 1
ATOM 698 N N . LEU A 1 87 ? 5.648 -4.529 -10.537 1.00 87.12 87 LEU A N 1
ATOM 699 C CA . LEU A 1 87 ? 7.095 -4.346 -10.626 1.00 87.12 87 LEU A CA 1
ATOM 700 C C . LEU A 1 87 ? 7.841 -5.666 -10.842 1.00 87.12 87 LEU A C 1
ATOM 702 O O . LEU A 1 87 ? 8.757 -5.742 -11.651 1.00 87.12 87 LEU A O 1
ATOM 706 N N . TYR A 1 88 ? 7.400 -6.706 -10.141 1.00 88.62 88 TYR A N 1
ATOM 707 C CA . TYR A 1 88 ? 7.904 -8.064 -10.262 1.00 88.62 88 TYR A CA 1
ATOM 708 C C . TYR A 1 88 ? 6.732 -9.047 -10.283 1.00 88.62 88 TYR A C 1
ATOM 710 O O . TYR A 1 88 ? 5.753 -8.888 -9.543 1.00 88.62 88 TYR A O 1
ATOM 718 N N . ASP A 1 89 ? 6.827 -10.061 -11.138 1.00 87.12 89 ASP A N 1
ATOM 719 C CA . ASP A 1 89 ? 5.916 -11.197 -11.174 1.00 87.12 89 ASP A CA 1
ATOM 720 C C . ASP A 1 89 ? 6.721 -12.493 -11.347 1.00 87.12 89 ASP A C 1
ATOM 722 O O . ASP A 1 89 ? 7.291 -12.711 -12.415 1.00 87.12 89 ASP A O 1
ATOM 726 N N . PRO A 1 90 ? 6.726 -13.389 -10.346 1.00 84.56 90 PRO A N 1
ATOM 727 C CA . PRO A 1 90 ? 7.474 -14.641 -10.422 1.00 84.56 90 PRO A CA 1
ATOM 728 C C . PRO A 1 90 ? 6.954 -15.606 -11.496 1.00 84.56 90 PRO A C 1
ATOM 730 O O . PRO A 1 90 ? 7.615 -16.595 -11.790 1.00 84.56 90 PRO A O 1
ATOM 733 N N . SER A 1 91 ? 5.759 -15.376 -12.054 1.00 81.81 91 SER A N 1
ATOM 734 C CA . SER A 1 91 ? 5.209 -16.216 -13.124 1.00 81.81 91 SER A CA 1
ATOM 735 C C . SER A 1 91 ? 5.707 -15.856 -14.527 1.00 81.81 91 SER A C 1
ATOM 737 O O . SER A 1 91 ? 5.387 -16.572 -15.474 1.00 81.81 91 SER A O 1
ATOM 739 N N . ILE A 1 92 ? 6.474 -14.773 -14.659 1.00 82.38 92 ILE A N 1
ATOM 740 C CA . ILE A 1 92 ? 7.073 -14.333 -15.917 1.00 82.38 92 ILE A CA 1
ATOM 741 C C . ILE A 1 92 ? 8.496 -14.884 -16.007 1.00 82.38 92 ILE A C 1
ATOM 743 O O . ILE A 1 92 ? 9.312 -14.665 -15.112 1.00 82.38 92 ILE A O 1
ATOM 747 N N . ASP A 1 93 ? 8.808 -15.553 -17.116 1.00 83.19 93 ASP A N 1
ATOM 748 C CA . ASP A 1 93 ? 10.195 -15.799 -17.500 1.00 83.19 93 ASP A CA 1
ATOM 749 C C . ASP A 1 93 ? 10.759 -14.519 -18.119 1.00 83.19 93 ASP A C 1
ATOM 751 O O . ASP A 1 93 ? 10.349 -14.112 -19.205 1.00 83.19 93 ASP A O 1
ATOM 755 N N . TYR A 1 94 ? 11.674 -13.862 -17.411 1.00 85.62 94 TYR A N 1
ATOM 756 C CA . TYR A 1 94 ? 12.263 -12.607 -17.862 1.00 85.62 94 TYR A CA 1
ATOM 757 C C . TYR A 1 94 ? 13.285 -12.804 -18.984 1.00 85.62 94 TYR A C 1
ATOM 759 O O . TYR A 1 94 ? 13.574 -11.846 -19.696 1.00 85.62 94 TYR A O 1
ATOM 767 N N . SER A 1 95 ? 13.780 -14.028 -19.214 1.00 83.38 95 SER A N 1
ATOM 768 C CA . SER A 1 95 ? 14.794 -14.319 -20.235 1.00 83.38 95 SER A CA 1
ATOM 769 C C . SER A 1 95 ? 14.353 -13.973 -21.664 1.00 83.38 95 SER A C 1
ATOM 771 O O . SER A 1 95 ? 15.201 -13.822 -22.544 1.00 83.38 95 SER A O 1
ATOM 773 N N . ILE A 1 96 ? 13.053 -13.784 -21.895 1.00 82.38 96 ILE A N 1
ATOM 774 C CA . ILE A 1 96 ? 12.478 -13.375 -23.182 1.00 82.38 96 ILE A CA 1
ATOM 775 C C . ILE A 1 96 ? 12.676 -11.886 -23.504 1.00 82.38 96 ILE A C 1
ATOM 777 O O . ILE A 1 96 ? 12.431 -11.478 -24.637 1.00 82.38 96 ILE A O 1
ATOM 781 N N . PHE A 1 97 ? 13.064 -11.061 -22.527 1.00 86.56 97 PHE A N 1
ATOM 782 C CA . PHE A 1 97 ? 13.218 -9.620 -22.714 1.00 86.56 97 PHE A CA 1
ATOM 783 C C . PHE A 1 97 ? 14.676 -9.234 -22.967 1.00 86.56 97 PHE A C 1
ATOM 785 O O . PHE A 1 97 ? 15.607 -9.820 -22.411 1.00 86.56 97 PHE A O 1
ATOM 792 N N . ASP A 1 98 ? 14.862 -8.190 -23.773 1.00 89.12 98 ASP A N 1
ATOM 793 C CA . ASP A 1 98 ? 16.175 -7.579 -24.000 1.00 89.12 98 ASP A CA 1
ATOM 794 C C . ASP A 1 98 ? 16.459 -6.433 -23.030 1.00 89.12 98 ASP A C 1
ATOM 796 O O . ASP A 1 98 ? 17.617 -6.148 -22.742 1.00 89.12 98 ASP A O 1
ATOM 800 N N . LYS A 1 99 ? 15.413 -5.740 -22.561 1.00 92.06 99 LYS A N 1
ATOM 801 C CA . LYS A 1 99 ? 15.489 -4.599 -21.637 1.00 92.06 99 LYS A CA 1
ATOM 802 C C . LYS A 1 99 ? 14.208 -4.500 -20.821 1.00 92.06 99 LYS A C 1
ATOM 804 O O . LYS A 1 99 ? 13.133 -4.842 -21.312 1.00 92.06 99 LYS A O 1
ATOM 809 N N . ILE A 1 100 ? 14.316 -3.951 -19.617 1.00 92.44 100 ILE A N 1
ATOM 810 C CA . ILE A 1 100 ? 13.178 -3.638 -18.749 1.00 92.44 100 ILE A CA 1
ATOM 811 C C . ILE A 1 100 ? 13.236 -2.149 -18.412 1.00 92.44 100 ILE A C 1
ATOM 813 O O . ILE A 1 100 ? 14.301 -1.631 -18.086 1.00 92.44 100 ILE A O 1
ATOM 817 N N . ILE A 1 101 ? 12.105 -1.447 -18.509 1.00 92.31 101 ILE A N 1
ATOM 818 C CA . ILE A 1 101 ? 12.022 -0.004 -18.250 1.00 92.31 101 ILE A CA 1
ATOM 819 C C . ILE A 1 101 ? 10.965 0.242 -17.180 1.00 92.31 101 ILE A C 1
ATOM 821 O O . ILE A 1 101 ? 9.803 -0.130 -17.350 1.00 92.31 101 ILE A O 1
ATOM 825 N N . LEU A 1 102 ? 11.363 0.893 -16.090 1.00 90.25 102 LEU A N 1
ATOM 826 C CA . LEU A 1 102 ? 10.451 1.393 -15.070 1.00 90.25 102 LEU A CA 1
ATOM 827 C C . LEU A 1 102 ? 10.152 2.855 -15.377 1.00 90.25 102 LEU A C 1
ATOM 829 O O . LEU A 1 102 ? 10.979 3.728 -15.129 1.00 90.25 102 LEU A O 1
ATOM 833 N N . VAL A 1 103 ? 8.970 3.094 -15.936 1.00 89.06 103 VAL A N 1
ATOM 834 C CA . VAL A 1 103 ? 8.497 4.430 -16.311 1.00 89.06 103 VAL A CA 1
ATOM 835 C C . VAL A 1 103 ? 8.065 5.197 -15.059 1.00 89.06 103 VAL A C 1
ATOM 837 O O . VAL A 1 103 ? 7.298 4.657 -14.260 1.00 89.06 103 VAL A O 1
ATOM 840 N N . GLN A 1 104 ? 8.525 6.445 -14.898 1.00 84.31 104 GLN A N 1
ATOM 841 C CA . GLN A 1 104 ? 8.229 7.302 -13.736 1.00 84.31 104 GLN A CA 1
ATOM 842 C C . GLN A 1 104 ? 8.485 6.616 -12.377 1.00 84.31 104 GLN A C 1
ATOM 844 O O . GLN A 1 104 ? 7.623 6.594 -11.493 1.00 84.31 104 GLN A O 1
ATOM 849 N N . ALA A 1 105 ? 9.663 6.013 -12.202 1.00 84.00 105 ALA A N 1
ATOM 850 C CA . ALA A 1 105 ? 9.990 5.236 -11.006 1.00 84.00 105 ALA A CA 1
ATOM 851 C C . ALA A 1 105 ? 10.027 6.088 -9.720 1.00 84.00 105 ALA A C 1
ATOM 853 O O . ALA A 1 105 ? 9.758 5.580 -8.634 1.00 84.00 105 ALA A O 1
ATOM 854 N N . ASP A 1 106 ? 10.274 7.393 -9.829 1.00 80.88 106 ASP A N 1
ATOM 855 C CA . ASP A 1 106 ? 10.174 8.371 -8.737 1.00 80.88 106 ASP A CA 1
ATOM 856 C C . ASP A 1 106 ? 8.748 8.509 -8.184 1.00 80.88 106 ASP A C 1
ATOM 858 O O . ASP A 1 106 ? 8.560 8.721 -6.984 1.00 80.88 106 ASP A O 1
ATOM 862 N N . PHE A 1 107 ? 7.724 8.285 -9.012 1.00 79.38 107 PHE A N 1
ATOM 863 C CA . PHE A 1 107 ? 6.334 8.277 -8.564 1.00 79.38 107 PHE A CA 1
ATOM 864 C C . PHE A 1 107 ? 6.039 7.144 -7.577 1.00 79.38 107 PHE A C 1
ATOM 866 O O . PHE A 1 107 ? 5.156 7.282 -6.726 1.00 79.38 107 PHE A O 1
ATOM 8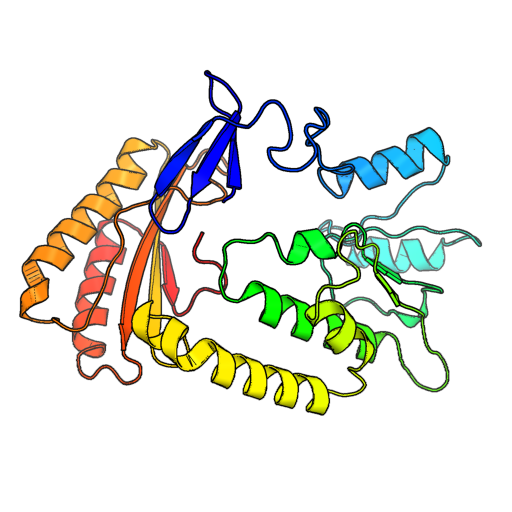73 N N . LEU A 1 108 ? 6.802 6.046 -7.632 1.00 77.31 108 LEU A N 1
ATOM 874 C CA . LEU A 1 108 ? 6.689 4.965 -6.653 1.00 77.31 108 LEU A CA 1
ATOM 875 C C . LEU A 1 108 ? 6.991 5.484 -5.243 1.00 77.31 108 LEU A C 1
ATOM 877 O O . LEU A 1 108 ? 6.387 5.006 -4.296 1.00 77.31 108 LEU A O 1
ATOM 881 N N . LEU A 1 109 ? 7.828 6.515 -5.095 1.00 77.12 109 LEU A N 1
ATOM 882 C CA . LEU A 1 109 ? 8.169 7.128 -3.806 1.00 77.12 109 LEU A CA 1
ATOM 883 C C . LEU A 1 109 ? 7.145 8.149 -3.318 1.00 77.12 109 LEU A C 1
ATOM 885 O O . LEU A 1 109 ? 7.121 8.479 -2.135 1.00 77.12 109 LEU A O 1
ATOM 889 N N . ALA A 1 110 ? 6.260 8.621 -4.195 1.00 74.38 110 ALA A N 1
ATOM 890 C CA . ALA A 1 110 ? 5.271 9.647 -3.877 1.00 74.38 110 ALA A CA 1
ATOM 891 C C . ALA A 1 110 ? 4.057 9.116 -3.080 1.00 74.38 110 ALA A C 1
ATOM 893 O O . ALA A 1 110 ? 3.073 9.836 -2.875 1.00 74.38 110 ALA A O 1
ATOM 894 N N . SER A 1 111 ? 4.094 7.859 -2.631 1.00 76.44 111 SER A N 1
ATOM 895 C CA . SER A 1 111 ? 3.036 7.264 -1.817 1.00 76.44 111 SER A CA 1
ATOM 896 C C . SER A 1 111 ? 3.110 7.722 -0.360 1.00 76.44 111 SER A C 1
ATOM 898 O O . SER A 1 111 ? 4.179 7.925 0.205 1.00 76.44 111 SER A O 1
ATOM 900 N N . SER A 1 112 ? 1.949 7.844 0.280 1.00 70.38 112 SER A N 1
ATOM 901 C CA . SER A 1 112 ? 1.836 8.151 1.711 1.00 70.38 112 SER A CA 1
ATOM 902 C C . SER A 1 112 ? 1.783 6.919 2.626 1.00 70.38 112 SER A C 1
ATOM 904 O O . SER A 1 112 ? 1.587 7.081 3.831 1.00 70.38 112 SER A O 1
ATOM 906 N N . ASP A 1 113 ? 1.958 5.708 2.086 1.00 80.44 113 ASP A N 1
ATOM 907 C CA . ASP A 1 113 ? 2.116 4.492 2.892 1.00 80.44 113 ASP A CA 1
ATOM 908 C C . ASP A 1 113 ? 3.579 4.357 3.341 1.00 80.44 113 ASP A C 1
ATOM 910 O O . ASP A 1 113 ? 4.506 4.482 2.543 1.00 80.44 113 ASP A O 1
ATOM 914 N N . TYR A 1 114 ? 3.792 4.054 4.620 1.00 78.62 114 TYR A N 1
ATOM 915 C CA . TYR A 1 114 ? 5.129 4.024 5.228 1.00 78.62 114 TYR A CA 1
ATOM 916 C C . TYR A 1 114 ? 6.031 2.885 4.703 1.00 78.62 114 TYR A C 1
ATOM 918 O O . TYR A 1 114 ? 7.253 2.990 4.769 1.00 78.62 114 TYR A O 1
ATOM 926 N N . GLN A 1 115 ? 5.454 1.807 4.154 1.00 83.56 115 GLN A N 1
ATOM 927 C CA . GLN A 1 115 ? 6.205 0.629 3.680 1.00 83.56 115 GLN A CA 1
ATOM 928 C C . GLN A 1 115 ? 6.660 0.720 2.227 1.00 83.56 115 GLN A C 1
ATOM 930 O O . GLN A 1 115 ? 7.382 -0.152 1.759 1.00 83.56 115 GLN A O 1
ATOM 935 N N . VAL A 1 116 ? 6.261 1.757 1.494 1.00 84.12 116 VAL A N 1
ATOM 936 C CA . VAL A 1 116 ? 6.395 1.775 0.031 1.00 84.12 116 VAL A CA 1
ATOM 937 C C . VAL A 1 116 ? 7.834 1.621 -0.441 1.00 84.12 116 VAL A C 1
ATOM 939 O O . VAL A 1 116 ? 8.084 0.873 -1.378 1.00 84.12 116 VAL A O 1
ATOM 942 N N . GLN A 1 117 ? 8.794 2.265 0.223 1.00 85.44 117 GLN A N 1
ATOM 943 C CA . GLN A 1 117 ? 10.197 2.105 -0.163 1.00 85.44 117 GLN A CA 1
ATOM 944 C C . GLN A 1 117 ? 10.722 0.689 0.140 1.00 85.44 117 GLN A C 1
ATOM 946 O O . GLN A 1 117 ? 11.551 0.184 -0.606 1.00 85.44 117 GLN A O 1
ATOM 951 N N . GLU A 1 118 ? 10.242 0.037 1.210 1.00 86.94 118 GLU A N 1
ATOM 952 C CA . GLU A 1 118 ? 10.610 -1.356 1.517 1.00 86.94 118 GLU A CA 1
ATOM 953 C C . GLU A 1 118 ? 10.050 -2.306 0.453 1.00 86.94 118 GLU A C 1
ATOM 955 O O . GLU A 1 118 ? 10.763 -3.172 -0.052 1.00 86.94 118 GLU A O 1
ATOM 960 N N . GLU A 1 119 ? 8.782 -2.122 0.075 1.00 85.19 119 GLU A N 1
ATOM 961 C CA . GLU A 1 119 ? 8.138 -2.908 -0.978 1.00 85.19 119 GLU A CA 1
ATOM 962 C C . GLU A 1 119 ? 8.803 -2.694 -2.338 1.00 85.19 119 GLU A C 1
ATOM 964 O O . GLU A 1 119 ? 8.988 -3.657 -3.088 1.00 85.19 119 GLU A O 1
ATOM 969 N N . LEU A 1 120 ? 9.181 -1.448 -2.637 1.00 85.62 120 LEU A N 1
ATOM 970 C CA . LEU A 1 120 ? 9.889 -1.076 -3.852 1.00 85.62 120 LEU A CA 1
ATOM 971 C C . LEU A 1 120 ? 11.235 -1.790 -3.939 1.00 85.62 120 LEU A C 1
ATOM 973 O O . LEU A 1 120 ? 11.493 -2.465 -4.931 1.00 85.62 120 LEU A O 1
ATOM 977 N N . ILE A 1 121 ? 12.066 -1.679 -2.902 1.00 86.62 121 ILE A N 1
ATOM 978 C CA . ILE A 1 121 ? 13.398 -2.288 -2.899 1.00 86.62 121 ILE A CA 1
ATOM 979 C C . ILE A 1 121 ? 13.327 -3.799 -2.952 1.00 86.62 121 ILE A C 1
ATOM 981 O O . ILE A 1 121 ? 14.046 -4.407 -3.740 1.00 86.62 121 ILE A O 1
ATOM 985 N N . LYS A 1 122 ? 12.421 -4.405 -2.183 1.00 87.44 122 LYS A N 1
ATOM 986 C CA . LYS A 1 122 ? 12.209 -5.846 -2.257 1.00 87.44 122 LYS A CA 1
ATOM 987 C C . LYS A 1 122 ? 11.851 -6.270 -3.685 1.00 87.44 122 LYS A C 1
ATOM 989 O O . LYS A 1 122 ? 12.485 -7.157 -4.242 1.00 87.44 122 LYS A O 1
ATOM 994 N N . SER A 1 123 ? 10.854 -5.617 -4.280 1.00 88.00 123 SER A N 1
ATOM 995 C CA . SER A 1 123 ? 10.368 -5.979 -5.614 1.00 88.00 123 SER A CA 1
ATOM 996 C C . SER A 1 123 ? 11.418 -5.722 -6.702 1.00 88.00 123 SER A C 1
ATOM 998 O O . SER A 1 123 ? 11.513 -6.491 -7.652 1.00 88.00 123 SER A O 1
ATOM 1000 N N . LEU A 1 124 ? 12.228 -4.668 -6.563 1.00 86.56 124 LEU A N 1
ATOM 1001 C CA . LEU A 1 124 ? 13.344 -4.384 -7.464 1.00 86.56 124 LEU A CA 1
ATOM 1002 C C . LEU A 1 124 ? 14.466 -5.404 -7.335 1.00 86.56 124 LEU A C 1
ATOM 1004 O O . LEU A 1 124 ? 15.011 -5.823 -8.347 1.00 86.56 124 LEU A O 1
ATOM 1008 N N . ALA A 1 125 ? 14.796 -5.834 -6.122 1.00 85.50 125 ALA A N 1
ATOM 1009 C CA . ALA A 1 125 ? 15.803 -6.862 -5.921 1.00 85.50 125 ALA A CA 1
ATOM 1010 C C . ALA A 1 125 ? 15.367 -8.219 -6.487 1.00 85.50 125 ALA A C 1
ATOM 1012 O O . ALA A 1 125 ? 16.166 -8.896 -7.139 1.00 85.50 125 ALA A O 1
ATOM 1013 N N . ASP A 1 126 ? 14.094 -8.583 -6.300 1.00 88.06 126 ASP A N 1
ATOM 1014 C CA . ASP A 1 126 ? 13.502 -9.774 -6.915 1.00 88.06 126 ASP A CA 1
ATOM 1015 C C . ASP A 1 126 ? 13.589 -9.685 -8.453 1.00 88.06 126 ASP A C 1
ATOM 1017 O O . ASP A 1 126 ? 13.999 -10.641 -9.115 1.00 88.06 126 ASP A O 1
ATOM 1021 N N . LEU A 1 127 ? 13.293 -8.510 -9.025 1.00 88.69 127 LEU A N 1
ATOM 1022 C CA . LEU A 1 127 ? 13.416 -8.246 -10.459 1.00 88.69 127 LEU A CA 1
ATOM 1023 C C . LEU A 1 127 ? 14.867 -8.328 -10.960 1.00 88.69 127 LEU A C 1
ATOM 1025 O O . LEU A 1 127 ? 15.109 -8.975 -11.975 1.00 88.69 127 LEU A O 1
ATOM 1029 N N . ILE A 1 128 ? 15.826 -7.700 -10.269 1.00 85.38 128 ILE A N 1
ATOM 1030 C CA . ILE A 1 128 ? 17.262 -7.729 -10.607 1.00 85.38 128 ILE A CA 1
ATOM 1031 C C . ILE A 1 128 ? 17.768 -9.172 -10.622 1.00 85.38 128 ILE A C 1
ATOM 1033 O O . ILE A 1 128 ? 18.445 -9.580 -11.567 1.00 85.38 128 ILE A O 1
ATOM 1037 N N . THR A 1 129 ? 17.389 -9.950 -9.606 1.00 84.88 129 THR A N 1
ATOM 1038 C CA . THR A 1 129 ? 17.758 -11.364 -9.485 1.00 84.88 129 THR A CA 1
ATOM 1039 C C . THR A 1 129 ? 17.160 -12.181 -10.629 1.00 84.88 129 THR A C 1
ATOM 1041 O O . THR A 1 129 ? 17.874 -12.923 -11.293 1.00 84.88 129 THR A O 1
ATOM 1044 N N . ALA A 1 130 ? 15.867 -12.007 -10.920 1.00 85.56 130 ALA A N 1
ATOM 1045 C CA . ALA A 1 130 ? 15.203 -12.711 -12.020 1.00 85.56 130 ALA A CA 1
ATOM 1046 C C . ALA A 1 130 ? 15.724 -12.301 -13.412 1.00 85.56 130 ALA A C 1
ATOM 1048 O O . ALA A 1 130 ? 15.647 -13.084 -14.355 1.00 85.56 130 ALA A O 1
ATOM 1049 N N . SER A 1 131 ? 16.266 -11.089 -13.532 1.00 86.56 131 SER A N 1
ATOM 1050 C CA . SER A 1 131 ? 16.824 -10.527 -14.770 1.00 86.56 131 SER A CA 1
ATOM 1051 C C . SER A 1 131 ? 18.301 -10.880 -14.995 1.00 86.56 131 SER A C 1
ATOM 1053 O O . SER A 1 131 ? 18.863 -10.515 -16.029 1.00 86.56 131 SER A O 1
ATOM 1055 N N . SER A 1 132 ? 18.927 -11.574 -14.039 1.00 80.94 132 SER A N 1
ATOM 1056 C CA . SER A 1 132 ? 20.345 -11.946 -14.047 1.00 80.94 132 SER A CA 1
ATOM 1057 C C . SER A 1 132 ? 20.480 -13.462 -13.874 1.00 80.94 132 SER A C 1
ATOM 1059 O O . SER A 1 132 ? 20.696 -13.952 -12.766 1.00 80.94 132 SER A O 1
ATOM 1061 N N . LEU A 1 133 ? 20.313 -14.223 -14.962 1.00 70.88 133 LEU A N 1
ATOM 1062 C CA . LEU A 1 133 ? 20.354 -15.691 -14.936 1.00 70.88 133 LEU A CA 1
ATOM 1063 C C . LEU A 1 133 ? 21.460 -16.226 -15.858 1.00 70.88 133 LEU A C 1
ATOM 1065 O O . LEU A 1 133 ? 21.407 -16.062 -17.078 1.00 70.88 133 LEU A O 1
ATOM 1069 N N . GLY A 1 134 ? 22.454 -16.901 -15.269 1.00 73.56 134 GLY A N 1
ATOM 1070 C CA . GLY A 1 134 ? 23.639 -17.377 -15.990 1.00 73.56 134 GLY A CA 1
ATOM 1071 C C . GLY A 1 134 ? 24.463 -16.211 -16.542 1.00 73.56 134 GLY A C 1
ATOM 1072 O O . GLY A 1 134 ? 24.706 -15.239 -15.831 1.00 73.56 134 GLY A O 1
ATOM 1073 N N . ASP A 1 135 ? 24.848 -16.288 -17.816 1.00 75.12 135 ASP A N 1
ATOM 1074 C CA . ASP A 1 135 ? 25.612 -15.231 -18.499 1.00 75.12 135 ASP A CA 1
ATOM 1075 C C . ASP A 1 135 ? 24.723 -14.113 -19.082 1.00 75.12 135 ASP A C 1
ATOM 1077 O O . ASP A 1 135 ? 25.231 -13.126 -19.621 1.00 75.12 135 ASP A O 1
ATOM 1081 N N . LYS A 1 136 ? 23.388 -14.246 -19.008 1.00 80.88 136 LYS A N 1
ATOM 1082 C CA . LYS A 1 136 ? 22.455 -13.248 -19.544 1.00 80.88 136 LYS A CA 1
ATOM 1083 C C . LYS A 1 136 ? 22.059 -12.252 -18.454 1.00 80.88 136 LYS A C 1
ATOM 1085 O O . LYS A 1 136 ? 21.363 -12.600 -17.502 1.00 80.88 136 LYS A O 1
ATOM 1090 N N . ILE A 1 137 ? 22.460 -10.997 -18.649 1.00 85.81 137 ILE A N 1
ATOM 1091 C CA . ILE A 1 137 ? 22.064 -9.856 -17.817 1.00 85.81 137 ILE A CA 1
ATOM 1092 C C . ILE A 1 137 ? 21.145 -8.960 -18.642 1.00 85.81 137 ILE A C 1
ATOM 1094 O O . ILE A 1 137 ? 21.557 -8.411 -19.666 1.00 85.81 137 ILE A O 1
ATOM 1098 N N . ILE A 1 138 ? 19.902 -8.806 -18.194 1.00 90.38 138 ILE A N 1
ATOM 1099 C CA . ILE A 1 138 ? 18.929 -7.921 -18.833 1.00 90.38 138 ILE A CA 1
ATOM 1100 C C . ILE A 1 138 ? 19.033 -6.539 -18.176 1.00 90.38 138 ILE A C 1
ATOM 1102 O O . ILE A 1 138 ? 18.789 -6.418 -16.974 1.00 90.38 138 ILE A O 1
ATOM 1106 N N . PRO A 1 139 ? 19.385 -5.477 -18.920 1.00 90.50 139 PRO A N 1
ATOM 1107 C CA . PRO A 1 139 ? 19.478 -4.136 -18.362 1.00 90.50 139 PRO A CA 1
ATOM 1108 C C . PRO A 1 139 ? 18.105 -3.626 -17.909 1.00 90.50 139 PRO A C 1
ATOM 1110 O O . PRO A 1 139 ? 17.120 -3.663 -18.656 1.00 90.50 139 PRO A O 1
ATOM 1113 N N . ILE A 1 140 ? 18.079 -3.087 -16.690 1.00 90.12 140 ILE A N 1
ATOM 1114 C CA . ILE A 1 140 ? 16.931 -2.405 -16.095 1.00 90.12 140 ILE A CA 1
ATOM 1115 C C . ILE A 1 140 ? 17.202 -0.900 -16.141 1.00 90.12 140 ILE A C 1
ATOM 1117 O O . ILE A 1 140 ? 18.216 -0.428 -15.632 1.00 90.12 140 ILE A O 1
ATOM 1121 N N . ILE A 1 141 ? 16.295 -0.149 -16.760 1.00 90.94 141 ILE A N 1
ATOM 1122 C CA . ILE A 1 141 ? 16.376 1.304 -16.913 1.00 90.94 141 ILE A CA 1
ATOM 1123 C C . ILE A 1 141 ? 15.319 1.940 -16.015 1.00 90.94 141 ILE A C 1
ATOM 1125 O O . ILE A 1 141 ? 14.140 1.589 -16.088 1.00 90.94 141 ILE A O 1
ATOM 1129 N N . LEU A 1 142 ? 15.742 2.886 -15.180 1.00 88.88 142 LEU A N 1
ATOM 1130 C CA . LEU A 1 142 ? 14.860 3.671 -14.323 1.00 88.88 142 LEU A CA 1
ATOM 1131 C C . LEU A 1 142 ? 14.648 5.048 -14.958 1.00 88.88 142 LEU A C 1
ATOM 1133 O O . LEU A 1 142 ? 15.600 5.811 -15.101 1.00 88.88 142 LEU A O 1
ATOM 1137 N N . ASP A 1 143 ? 13.413 5.361 -15.337 1.00 88.56 143 ASP A N 1
ATOM 1138 C CA . ASP A 1 143 ? 13.014 6.711 -15.738 1.00 88.56 143 ASP A CA 1
ATOM 1139 C C . ASP A 1 143 ? 12.592 7.489 -14.487 1.00 88.56 143 ASP A C 1
ATOM 1141 O O . ASP A 1 143 ? 11.540 7.225 -13.902 1.00 88.56 143 ASP A O 1
ATOM 1145 N N . ILE A 1 144 ? 13.456 8.399 -14.040 1.00 86.75 144 ILE A N 1
ATOM 1146 C CA . ILE A 1 144 ? 13.299 9.188 -12.813 1.00 86.75 144 ILE A CA 1
ATOM 1147 C C . ILE A 1 144 ? 13.558 10.662 -13.106 1.00 86.75 144 ILE A C 1
ATOM 1149 O O . ILE A 1 144 ? 14.447 10.997 -13.888 1.00 86.75 144 ILE A O 1
ATOM 1153 N N . LYS A 1 145 ? 12.814 11.561 -12.452 1.00 84.12 145 LYS A N 1
ATOM 1154 C CA . LYS A 1 145 ? 13.102 13.002 -12.515 1.00 84.12 145 LYS A CA 1
ATOM 1155 C C . LYS A 1 145 ? 14.071 13.432 -11.421 1.00 84.12 145 LYS A C 1
ATOM 1157 O O . LYS A 1 145 ? 14.917 14.287 -11.659 1.00 84.12 145 LYS A O 1
ATOM 1162 N N . ASP A 1 146 ? 13.941 12.840 -10.236 1.00 84.00 146 ASP A N 1
ATOM 1163 C CA . ASP A 1 146 ? 14.803 13.090 -9.079 1.00 84.00 146 ASP A CA 1
ATOM 1164 C C . ASP A 1 146 ? 16.002 12.127 -9.077 1.00 84.00 146 ASP A C 1
ATOM 1166 O O . ASP A 1 146 ? 16.009 11.107 -8.387 1.00 84.00 146 ASP A O 1
ATOM 1170 N N . VAL A 1 147 ? 16.999 12.426 -9.915 1.00 81.25 147 VAL A N 1
ATOM 1171 C CA . VAL A 1 147 ? 18.222 11.610 -10.049 1.00 81.25 147 VAL A CA 1
ATOM 1172 C C . VAL A 1 147 ? 19.122 11.654 -8.814 1.00 81.25 147 VAL A C 1
ATOM 1174 O O . VAL A 1 147 ? 19.941 10.759 -8.635 1.00 81.25 147 VAL A O 1
ATOM 1177 N N . GLU A 1 148 ? 18.965 12.667 -7.959 1.00 83.88 148 GLU A N 1
ATOM 1178 C CA . GLU A 1 148 ? 19.756 12.846 -6.735 1.00 83.88 148 GLU A CA 1
ATOM 1179 C C . GLU A 1 148 ? 19.144 12.116 -5.530 1.00 83.88 148 GLU A C 1
ATOM 1181 O O . GLU A 1 148 ? 19.673 12.186 -4.421 1.00 83.88 148 GLU A O 1
ATOM 1186 N N . ASN A 1 149 ? 18.033 11.396 -5.722 1.00 83.38 149 ASN A N 1
ATOM 1187 C CA . ASN A 1 149 ? 17.408 10.652 -4.643 1.00 83.38 149 ASN A CA 1
ATOM 1188 C C . ASN A 1 149 ? 18.336 9.520 -4.149 1.00 83.38 149 ASN A C 1
ATOM 1190 O O . ASN A 1 149 ? 18.614 8.589 -4.919 1.00 83.38 149 ASN A O 1
ATOM 1194 N N . PRO A 1 150 ? 18.734 9.500 -2.860 1.00 82.81 150 PRO A N 1
ATOM 1195 C CA . PRO A 1 150 ? 19.660 8.491 -2.332 1.00 82.81 150 PRO A CA 1
ATOM 1196 C C . PRO A 1 150 ? 19.161 7.049 -2.489 1.00 82.81 150 PRO A C 1
ATOM 1198 O O . PRO A 1 150 ? 19.944 6.096 -2.515 1.00 82.81 150 PRO A O 1
ATOM 1201 N N . LEU A 1 151 ? 17.842 6.861 -2.607 1.00 83.19 151 LEU A N 1
ATOM 1202 C CA . LEU A 1 151 ? 17.263 5.543 -2.812 1.00 83.19 151 LEU A CA 1
ATOM 1203 C C . LEU A 1 151 ? 17.634 4.956 -4.178 1.00 83.19 151 LEU A C 1
ATOM 1205 O O . LEU A 1 151 ? 17.908 3.762 -4.263 1.00 83.19 151 LEU A O 1
ATOM 1209 N N . PHE A 1 152 ? 17.651 5.766 -5.240 1.00 82.38 152 PHE A N 1
ATOM 1210 C CA . PHE A 1 152 ? 18.004 5.282 -6.577 1.00 82.38 152 PHE A CA 1
ATOM 1211 C C . PHE A 1 152 ? 19.495 4.966 -6.685 1.00 82.38 152 PHE A C 1
ATOM 1213 O O . PHE A 1 152 ? 19.859 3.975 -7.321 1.00 82.38 152 PHE A O 1
ATOM 1220 N N . GLU A 1 153 ? 20.344 5.719 -5.983 1.00 82.19 153 GLU A N 1
ATOM 1221 C CA . GLU A 1 153 ? 21.756 5.366 -5.821 1.00 82.19 153 GLU A CA 1
ATOM 1222 C C . GLU A 1 153 ? 21.903 4.016 -5.108 1.00 82.19 153 GLU A C 1
ATOM 1224 O O . GLU A 1 153 ? 22.554 3.113 -5.635 1.00 82.19 153 GLU A O 1
ATOM 1229 N N . THR A 1 154 ? 21.220 3.828 -3.976 1.00 82.00 154 THR A N 1
ATOM 1230 C CA . THR A 1 154 ? 21.217 2.552 -3.241 1.00 82.00 154 THR A CA 1
ATOM 1231 C C . THR A 1 154 ? 20.767 1.396 -4.141 1.00 82.00 154 THR A C 1
ATOM 1233 O O . THR A 1 154 ? 21.422 0.358 -4.210 1.00 82.00 154 THR A O 1
ATOM 1236 N N . LEU A 1 155 ? 19.669 1.574 -4.878 1.00 79.81 155 LEU A N 1
ATOM 1237 C CA . LEU A 1 155 ? 19.135 0.568 -5.797 1.00 79.81 155 LEU A CA 1
ATOM 1238 C C . LEU A 1 155 ? 20.157 0.152 -6.858 1.00 79.81 155 LEU A C 1
ATOM 1240 O O . LEU A 1 155 ? 20.269 -1.032 -7.172 1.00 79.81 155 LEU A O 1
ATOM 1244 N N . SER A 1 156 ? 20.939 1.105 -7.369 1.00 78.88 156 SER A N 1
ATOM 1245 C CA . SER A 1 156 ? 21.993 0.833 -8.350 1.00 78.88 156 SER A CA 1
ATOM 1246 C C . SER A 1 156 ? 23.140 -0.021 -7.798 1.00 78.88 156 SER A C 1
ATOM 1248 O O . SER A 1 156 ? 23.909 -0.581 -8.583 1.00 78.88 156 SER A O 1
ATOM 1250 N N . GLN A 1 157 ? 23.252 -0.162 -6.474 1.00 82.75 157 GLN A N 1
ATOM 1251 C CA . GLN A 1 157 ? 24.302 -0.916 -5.783 1.00 82.75 157 GLN A CA 1
ATOM 1252 C C . GLN A 1 157 ? 23.855 -2.315 -5.338 1.00 82.75 157 GLN A C 1
ATOM 1254 O O . GLN A 1 157 ? 24.708 -3.144 -5.041 1.00 82.75 157 GLN A O 1
ATOM 1259 N N . ILE A 1 158 ? 22.553 -2.622 -5.350 1.00 83.06 158 ILE A N 1
ATOM 1260 C CA . ILE A 1 158 ? 22.039 -3.947 -4.969 1.00 83.06 158 ILE A CA 1
ATOM 1261 C C . ILE A 1 158 ? 22.521 -5.002 -5.973 1.00 83.06 158 ILE A C 1
ATOM 1263 O O . ILE A 1 158 ? 22.313 -4.873 -7.183 1.00 83.06 158 ILE A O 1
ATOM 1267 N N . ARG A 1 159 ? 23.175 -6.057 -5.483 1.00 78.00 159 ARG A N 1
ATOM 1268 C CA . ARG A 1 159 ? 23.658 -7.200 -6.280 1.00 78.00 159 ARG A CA 1
ATOM 1269 C C . ARG A 1 159 ? 23.144 -8.536 -5.761 1.00 78.00 159 ARG A C 1
ATOM 1271 O O . ARG A 1 159 ? 23.194 -9.530 -6.476 1.00 78.00 159 ARG A O 1
ATOM 1278 N N . SER A 1 160 ? 22.665 -8.568 -4.525 1.00 77.38 160 SER A N 1
ATOM 1279 C CA . SER A 1 160 ? 22.283 -9.781 -3.822 1.00 77.38 160 SER A CA 1
ATOM 1280 C C . SER A 1 160 ? 21.142 -9.533 -2.837 1.00 77.38 160 SER A C 1
ATOM 1282 O O . SER A 1 160 ? 20.839 -8.402 -2.453 1.00 77.38 160 SER A O 1
ATOM 1284 N N . VAL A 1 161 ? 20.542 -10.625 -2.361 1.00 77.81 161 VAL A N 1
ATOM 1285 C CA . VAL A 1 161 ? 19.563 -10.595 -1.262 1.00 77.81 161 VAL A CA 1
ATOM 1286 C C . VAL A 1 161 ? 20.176 -10.016 0.020 1.00 77.81 161 VAL A C 1
ATOM 1288 O O . VAL A 1 161 ? 19.471 -9.387 0.806 1.00 77.81 161 VAL A O 1
ATOM 1291 N N . GLN A 1 162 ? 21.484 -10.190 0.228 1.00 84.69 162 GLN A N 1
ATOM 1292 C CA . GLN A 1 162 ? 22.168 -9.670 1.408 1.00 84.69 162 GLN A CA 1
ATOM 1293 C C . GLN A 1 162 ? 22.194 -8.135 1.413 1.00 84.69 162 GLN A C 1
ATOM 1295 O O . GLN A 1 162 ? 21.877 -7.535 2.437 1.00 84.69 162 GLN A O 1
ATOM 1300 N N . ASP A 1 163 ? 22.433 -7.506 0.259 1.00 86.44 163 ASP A N 1
ATOM 1301 C CA . ASP A 1 163 ? 22.431 -6.039 0.130 1.00 86.44 163 ASP A CA 1
ATOM 1302 C C . ASP A 1 163 ? 21.061 -5.441 0.487 1.00 86.44 163 ASP A C 1
ATOM 1304 O O . ASP A 1 163 ? 20.968 -4.398 1.131 1.00 86.44 163 ASP A O 1
ATOM 1308 N N . VAL A 1 164 ? 19.978 -6.138 0.125 1.00 85.44 164 VAL A N 1
ATOM 1309 C CA . VAL A 1 164 ? 18.601 -5.751 0.479 1.00 85.44 164 VAL A CA 1
ATOM 1310 C C . VAL A 1 164 ? 18.375 -5.821 1.982 1.00 85.44 164 VAL A C 1
ATOM 1312 O O . VAL A 1 164 ? 17.761 -4.925 2.562 1.00 85.44 164 VAL A O 1
ATOM 1315 N N . ILE A 1 165 ? 18.843 -6.902 2.612 1.00 86.69 165 ILE A N 1
ATOM 1316 C CA . ILE A 1 165 ? 18.715 -7.106 4.056 1.00 86.69 165 ILE A CA 1
ATOM 1317 C C . ILE A 1 165 ? 19.473 -6.010 4.803 1.00 86.69 165 ILE A C 1
ATOM 1319 O O . ILE A 1 165 ? 18.940 -5.449 5.761 1.00 86.69 165 ILE A O 1
ATOM 1323 N N . ASP A 1 166 ? 20.693 -5.700 4.376 1.00 90.00 166 ASP A N 1
ATOM 1324 C CA . ASP A 1 166 ? 21.531 -4.719 5.057 1.00 90.00 166 ASP A CA 1
ATOM 1325 C C . ASP A 1 166 ? 21.010 -3.297 4.856 1.00 90.00 166 ASP A C 1
ATOM 1327 O O . ASP A 1 166 ? 20.870 -2.569 5.839 1.00 90.00 166 ASP A O 1
ATOM 1331 N N . TRP A 1 167 ? 20.562 -2.949 3.645 1.00 90.56 167 TRP A N 1
ATOM 1332 C CA . TRP A 1 167 ? 19.825 -1.705 3.428 1.00 90.56 167 TRP A CA 1
ATOM 1333 C C . TRP A 1 167 ? 18.592 -1.604 4.334 1.00 90.56 167 TRP A C 1
ATOM 1335 O O . TRP A 1 167 ? 18.355 -0.566 4.955 1.00 90.56 167 TRP A O 1
ATOM 1345 N N . HIS A 1 168 ? 17.804 -2.681 4.438 1.00 88.88 168 HIS A N 1
ATOM 1346 C CA . HIS A 1 168 ? 16.585 -2.675 5.241 1.00 88.88 168 HIS A CA 1
ATOM 1347 C C . HIS A 1 168 ? 16.886 -2.445 6.726 1.00 88.88 168 HIS A C 1
ATOM 1349 O O . HIS A 1 168 ? 16.181 -1.665 7.363 1.00 88.88 168 HIS A O 1
ATOM 1355 N N . LYS A 1 169 ? 17.950 -3.054 7.267 1.00 90.44 169 LYS A N 1
ATOM 1356 C CA . LYS A 1 169 ? 18.406 -2.796 8.644 1.00 90.44 169 LYS A CA 1
ATOM 1357 C C . LYS A 1 169 ? 18.795 -1.334 8.837 1.00 90.44 169 LYS A C 1
ATOM 1359 O O . LYS A 1 169 ? 18.240 -0.685 9.714 1.00 90.44 169 LYS A O 1
ATOM 1364 N N . THR A 1 170 ? 19.666 -0.797 7.977 1.00 91.56 170 THR A N 1
ATOM 1365 C CA . THR A 1 170 ? 20.094 0.610 8.053 1.00 91.56 170 THR A CA 1
ATOM 1366 C C . THR A 1 170 ? 18.904 1.560 7.996 1.00 91.56 170 THR A C 1
ATOM 1368 O O . THR A 1 170 ? 18.841 2.532 8.747 1.00 91.56 170 THR A O 1
ATOM 1371 N N . LYS A 1 171 ? 17.922 1.264 7.140 1.00 89.75 171 LYS A N 1
ATOM 1372 C CA . LYS A 1 171 ? 16.689 2.037 7.066 1.00 89.75 171 LYS A CA 1
ATOM 1373 C C . LYS A 1 171 ? 15.869 1.952 8.357 1.00 89.75 171 LYS A C 1
ATOM 1375 O O . LYS A 1 171 ? 15.379 2.979 8.821 1.00 89.75 171 LYS A O 1
ATOM 1380 N N . LEU A 1 172 ? 15.675 0.754 8.909 1.00 90.44 172 LEU A N 1
ATOM 1381 C CA . LEU A 1 172 ? 14.924 0.577 10.154 1.00 90.44 172 LEU A CA 1
ATOM 1382 C C . LEU A 1 172 ? 15.576 1.333 11.311 1.00 90.44 172 LEU A C 1
ATOM 1384 O O . LEU A 1 172 ? 14.859 1.986 12.064 1.00 90.44 172 LEU A O 1
ATOM 1388 N N . ASP A 1 173 ? 16.904 1.298 11.403 1.00 92.19 173 ASP A N 1
ATOM 1389 C CA . ASP A 1 173 ? 17.656 2.036 12.417 1.00 92.19 173 ASP A CA 1
ATOM 1390 C C . ASP A 1 173 ? 17.476 3.552 12.242 1.00 92.19 173 ASP A C 1
ATOM 1392 O O . ASP A 1 173 ? 17.198 4.262 13.206 1.00 92.19 173 ASP A O 1
ATOM 1396 N N . ALA A 1 174 ? 17.545 4.051 11.003 1.00 91.69 174 ALA A N 1
ATOM 1397 C CA . ALA A 1 174 ? 17.338 5.467 10.698 1.00 91.69 174 ALA A CA 1
ATOM 1398 C C . ALA A 1 174 ? 15.900 5.955 10.975 1.00 91.69 174 ALA A C 1
ATOM 1400 O O . ALA A 1 174 ? 15.692 7.128 11.283 1.00 91.69 174 ALA A O 1
ATOM 1401 N N . GLU A 1 175 ? 14.897 5.077 10.865 1.00 91.44 175 GLU A N 1
ATOM 1402 C CA . GLU A 1 175 ? 13.481 5.399 11.095 1.00 91.44 175 GLU A CA 1
ATOM 1403 C C . GLU A 1 175 ? 12.967 4.987 12.486 1.00 91.44 175 GLU A C 1
ATOM 1405 O O . GLU A 1 175 ? 11.773 5.157 12.756 1.00 91.44 175 GLU A O 1
ATOM 1410 N N . ALA A 1 176 ? 13.817 4.447 13.366 1.00 91.44 176 ALA A N 1
ATOM 1411 C CA . ALA A 1 176 ? 13.403 3.819 14.623 1.00 91.44 176 ALA A CA 1
ATOM 1412 C C . ALA A 1 176 ? 12.553 4.754 15.501 1.00 91.44 176 ALA A C 1
ATOM 1414 O O . ALA A 1 176 ? 11.410 4.430 15.839 1.00 91.44 176 ALA A O 1
ATOM 1415 N N . ASP A 1 177 ? 13.056 5.959 15.780 1.00 92.12 177 ASP A N 1
ATOM 1416 C CA . ASP A 1 177 ? 12.356 6.951 16.607 1.00 92.12 177 ASP A CA 1
ATOM 1417 C C . ASP A 1 177 ? 11.016 7.369 15.989 1.00 92.12 177 ASP A C 1
ATOM 1419 O O . ASP A 1 177 ? 9.990 7.459 16.670 1.00 92.12 177 ASP A O 1
ATOM 1423 N N . TYR A 1 178 ? 10.997 7.574 14.669 1.00 89.94 178 TYR A N 1
ATOM 1424 C CA . TYR A 1 178 ? 9.781 7.918 13.938 1.00 89.94 178 TYR A CA 1
ATOM 1425 C C . TYR A 1 178 ? 8.741 6.794 14.051 1.00 89.94 178 TYR A C 1
ATOM 1427 O O . TYR A 1 178 ? 7.584 7.032 14.408 1.00 89.94 178 TYR A O 1
ATOM 1435 N N . ARG A 1 179 ? 9.136 5.546 13.794 1.00 90.62 179 ARG A N 1
ATOM 1436 C CA . ARG A 1 179 ? 8.228 4.392 13.847 1.00 90.62 179 ARG A CA 1
ATOM 1437 C C . ARG A 1 179 ? 7.673 4.174 15.246 1.00 90.62 179 ARG A C 1
ATOM 1439 O O . ARG A 1 179 ? 6.474 3.915 15.378 1.00 90.62 179 ARG A O 1
ATOM 1446 N N . LEU A 1 180 ? 8.491 4.372 16.275 1.00 89.62 180 LEU A N 1
ATOM 1447 C CA . LEU A 1 180 ? 8.065 4.277 17.665 1.00 89.62 180 LEU A CA 1
ATOM 1448 C C . LEU A 1 180 ? 6.998 5.328 18.009 1.00 89.62 180 LEU A C 1
ATOM 1450 O O . LEU A 1 180 ? 5.930 4.980 18.522 1.00 89.62 180 LEU A O 1
ATOM 1454 N N . VAL A 1 181 ? 7.251 6.602 17.688 1.00 89.19 181 VAL A N 1
ATOM 1455 C CA . VAL A 1 181 ? 6.342 7.720 18.000 1.00 89.19 181 VAL A CA 1
ATOM 1456 C C . VAL A 1 181 ? 5.015 7.584 17.252 1.00 89.19 181 VAL A C 1
ATOM 1458 O O . VAL A 1 181 ? 3.936 7.709 17.847 1.00 89.19 181 VAL A O 1
ATOM 1461 N N . PHE A 1 182 ? 5.078 7.286 15.953 1.00 87.19 182 PHE A N 1
ATOM 1462 C CA . PHE A 1 182 ? 3.899 7.208 15.092 1.00 87.19 182 PHE A CA 1
ATOM 1463 C C . PHE A 1 182 ? 3.188 5.853 15.139 1.00 87.19 182 PHE A C 1
ATOM 1465 O O . PHE A 1 182 ? 2.112 5.704 14.556 1.00 87.19 182 PHE A O 1
ATOM 1472 N N . GLY A 1 183 ? 3.717 4.873 15.865 1.00 89.19 183 GLY A N 1
ATOM 1473 C CA . GLY A 1 183 ? 3.072 3.582 16.051 1.00 89.19 183 GLY A CA 1
ATOM 1474 C C . GLY A 1 183 ? 3.102 2.702 14.802 1.00 89.19 183 GLY A C 1
ATOM 1475 O O . GLY A 1 183 ? 2.061 2.188 14.388 1.00 89.19 183 GLY A O 1
ATOM 1476 N N . PHE A 1 184 ? 4.261 2.592 14.156 1.00 89.81 184 PHE A N 1
ATOM 1477 C CA . PHE A 1 184 ? 4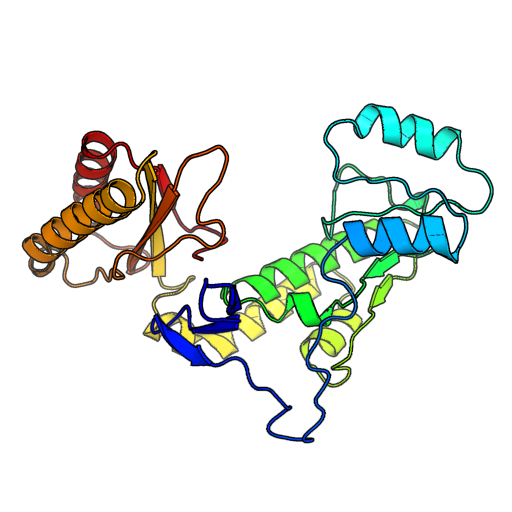.482 1.732 12.995 1.00 89.81 184 PHE A CA 1
ATOM 1478 C C . PHE A 1 184 ? 5.300 0.483 13.371 1.00 89.81 184 PHE A C 1
ATOM 1480 O O . PHE A 1 184 ? 6.034 0.495 14.361 1.00 89.81 184 PHE A O 1
ATOM 1487 N N . PRO A 1 185 ? 5.194 -0.611 12.595 1.00 90.75 185 PRO A N 1
ATOM 1488 C CA . PRO A 1 185 ? 6.091 -1.755 12.727 1.00 90.75 185 PRO A CA 1
ATOM 1489 C C . PRO A 1 185 ? 7.570 -1.347 12.582 1.00 90.75 185 PRO A C 1
ATOM 1491 O O . PRO A 1 185 ? 7.865 -0.473 11.764 1.00 90.75 185 PRO A O 1
ATOM 1494 N N . PRO A 1 186 ? 8.506 -2.003 13.293 1.00 89.94 186 PRO A N 1
ATOM 1495 C CA . PRO A 1 186 ? 8.336 -3.286 13.982 1.00 89.94 186 PRO A CA 1
ATOM 1496 C C . PRO A 1 186 ? 7.852 -3.202 15.437 1.00 89.94 186 PRO A C 1
ATOM 1498 O O . PRO A 1 186 ? 7.472 -4.238 15.979 1.00 89.94 186 PRO A O 1
ATOM 1501 N N . ASP A 1 187 ? 7.852 -2.029 16.069 1.00 92.19 187 ASP A N 1
ATOM 1502 C CA . ASP A 1 187 ? 7.535 -1.887 17.502 1.00 92.19 187 ASP A CA 1
ATOM 1503 C C . ASP A 1 187 ? 6.036 -1.897 17.799 1.00 92.19 187 ASP A C 1
ATOM 1505 O O . ASP A 1 187 ? 5.608 -2.155 18.924 1.00 92.19 187 ASP A O 1
ATOM 1509 N N . TRP A 1 188 ? 5.224 -1.669 16.770 1.00 93.69 188 TRP A N 1
ATOM 1510 C CA . TRP A 1 188 ? 3.772 -1.680 16.848 1.00 93.69 188 TRP A CA 1
ATOM 1511 C C . TRP A 1 188 ? 3.173 -2.668 15.857 1.00 93.69 188 TRP A C 1
ATOM 1513 O O . TRP A 1 188 ? 3.683 -2.887 14.760 1.00 93.69 188 TRP A O 1
ATOM 1523 N N . ASN A 1 189 ? 2.032 -3.225 16.235 1.00 94.12 189 ASN A N 1
ATOM 1524 C CA . ASN A 1 189 ? 1.133 -3.925 15.338 1.00 94.12 189 ASN A CA 1
ATOM 1525 C C . ASN A 1 189 ? -0.063 -3.038 15.004 1.00 94.12 189 ASN A C 1
ATOM 1527 O O . ASN A 1 189 ? -0.398 -2.097 15.727 1.00 94.12 189 ASN A O 1
ATOM 1531 N N . MET A 1 190 ? -0.738 -3.375 13.911 1.00 94.00 190 MET A N 1
ATOM 1532 C CA . MET A 1 190 ? -1.878 -2.626 13.413 1.00 94.00 190 MET A CA 1
ATOM 1533 C C . MET A 1 190 ? -3.022 -3.551 13.013 1.00 94.00 190 MET A C 1
ATOM 1535 O O . MET A 1 190 ? -2.813 -4.623 12.452 1.00 94.00 190 MET A O 1
ATOM 1539 N N . VAL A 1 191 ? -4.251 -3.109 13.245 1.00 95.12 191 VAL A N 1
ATOM 1540 C CA . VAL A 1 191 ? -5.472 -3.719 12.723 1.00 95.12 191 VAL A CA 1
ATOM 1541 C C . VAL A 1 191 ? -6.230 -2.649 11.961 1.00 95.12 191 VAL A C 1
ATOM 1543 O O . VAL A 1 191 ? -6.619 -1.626 12.516 1.00 95.12 191 VAL A O 1
ATOM 1546 N N . LEU A 1 192 ? -6.451 -2.892 10.676 1.00 95.56 192 LEU A N 1
ATOM 1547 C CA . LEU A 1 192 ? -7.258 -2.029 9.829 1.00 95.56 192 LEU A CA 1
ATOM 1548 C C . LEU A 1 192 ? -8.638 -2.643 9.661 1.00 95.56 192 LEU A C 1
ATOM 1550 O O . LEU A 1 192 ? -8.800 -3.670 8.994 1.00 95.56 192 LEU A O 1
ATOM 1554 N N . LEU A 1 193 ? -9.626 -1.993 10.264 1.00 97.19 193 LEU A N 1
ATOM 1555 C CA . LEU A 1 193 ? -11.029 -2.324 10.087 1.00 97.19 193 LEU A CA 1
ATOM 1556 C C . LEU A 1 193 ? -11.571 -1.567 8.883 1.00 97.19 193 LEU A C 1
ATOM 1558 O O . LEU A 1 193 ? -11.344 -0.370 8.723 1.00 97.19 193 LEU A O 1
ATOM 1562 N N . THR A 1 194 ? -12.280 -2.273 8.013 1.00 96.69 194 THR A N 1
ATOM 1563 C CA . THR A 1 194 ? -12.880 -1.718 6.805 1.00 96.69 194 THR A CA 1
ATOM 1564 C C . THR A 1 194 ? -14.377 -1.988 6.795 1.00 96.69 194 THR A C 1
ATOM 1566 O O . THR A 1 194 ? -14.801 -3.135 6.932 1.00 96.69 194 THR A O 1
ATOM 1569 N N . SER A 1 195 ? -15.167 -0.933 6.601 1.00 97.00 195 SER A N 1
ATOM 1570 C CA . SER A 1 195 ? -16.612 -1.028 6.385 1.00 97.00 195 SER A CA 1
ATOM 1571 C C . SER A 1 195 ? -16.915 -0.844 4.903 1.00 97.00 195 SER A C 1
ATOM 1573 O O . SER A 1 195 ? -16.409 0.099 4.294 1.00 97.00 195 SER A O 1
ATOM 1575 N N . HIS A 1 196 ? -17.729 -1.739 4.339 1.00 95.75 196 HIS A N 1
ATOM 1576 C CA . HIS A 1 196 ? -18.179 -1.694 2.947 1.00 95.75 196 HIS A CA 1
ATOM 1577 C C . HIS A 1 196 ? -19.704 -1.673 2.903 1.00 95.75 196 HIS A C 1
ATOM 1579 O O . HIS A 1 196 ? -20.346 -2.658 3.265 1.00 95.75 196 HIS A O 1
ATOM 1585 N N . THR A 1 197 ? -20.306 -0.579 2.441 1.00 95.75 197 THR A N 1
ATOM 1586 C CA . THR A 1 197 ? -21.774 -0.449 2.400 1.00 95.75 197 THR A CA 1
ATOM 1587 C C . THR A 1 197 ? -22.242 0.250 1.126 1.00 95.75 197 THR A C 1
ATOM 1589 O O . THR A 1 197 ? -21.472 0.905 0.433 1.00 95.75 197 THR A O 1
ATOM 1592 N N . LYS A 1 198 ? -23.529 0.138 0.779 1.00 95.06 198 LYS A N 1
ATOM 1593 C CA . LYS A 1 198 ? -24.086 0.828 -0.402 1.00 95.06 198 LYS A CA 1
ATOM 1594 C C . LYS A 1 198 ? -24.246 2.341 -0.204 1.00 95.06 198 LYS A C 1
ATOM 1596 O O . LYS A 1 198 ? -24.306 3.069 -1.191 1.00 95.06 198 LYS A O 1
ATOM 1601 N N . LYS A 1 199 ? -24.332 2.811 1.045 1.00 94.88 199 LYS A N 1
ATOM 1602 C CA . LYS A 1 199 ? -24.484 4.228 1.397 1.00 94.88 199 LYS A CA 1
ATOM 1603 C C . LYS A 1 199 ? -23.258 4.700 2.170 1.00 94.88 199 LYS A C 1
ATOM 1605 O O . LYS A 1 199 ? -22.957 4.153 3.224 1.00 94.88 199 LYS A O 1
ATOM 1610 N N . GLU A 1 200 ? -22.600 5.752 1.687 1.00 93.94 200 GLU A N 1
ATOM 1611 C CA . GLU A 1 200 ? -21.380 6.310 2.299 1.00 93.94 200 GLU A CA 1
ATOM 1612 C C . GLU A 1 200 ? -21.546 6.597 3.802 1.00 93.94 200 GLU A C 1
ATOM 1614 O O . GLU A 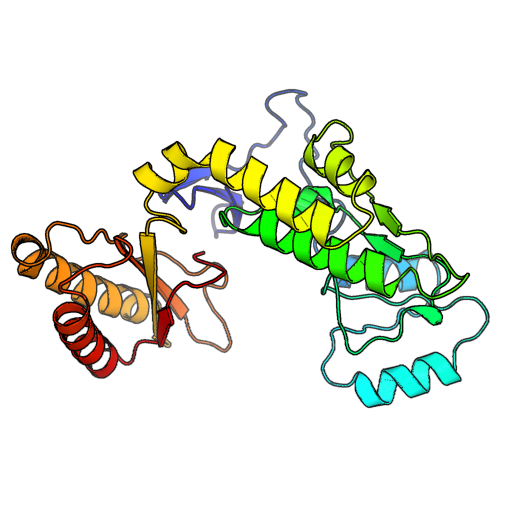1 200 ? -20.663 6.282 4.600 1.00 93.94 200 GLU A O 1
ATOM 1619 N N . ILE A 1 201 ? -22.713 7.121 4.196 1.00 95.25 201 ILE A N 1
ATOM 1620 C CA . ILE A 1 201 ? -23.024 7.436 5.593 1.00 95.25 201 ILE A CA 1
ATOM 1621 C C . ILE A 1 201 ? -23.000 6.196 6.495 1.00 95.25 201 ILE A C 1
ATOM 1623 O O . ILE A 1 201 ? -22.435 6.248 7.583 1.00 95.25 201 ILE A O 1
ATOM 1627 N N . ASP A 1 202 ? -23.514 5.059 6.020 1.00 95.62 202 ASP A N 1
ATOM 1628 C CA . ASP A 1 202 ? -23.539 3.812 6.788 1.00 95.62 202 ASP A CA 1
ATOM 1629 C C . ASP A 1 202 ? -22.111 3.278 6.985 1.00 95.62 202 ASP A C 1
ATOM 1631 O O . ASP A 1 202 ? -21.756 2.839 8.079 1.00 95.62 202 ASP A O 1
ATOM 1635 N N . ALA A 1 203 ? -21.258 3.376 5.951 1.00 94.62 203 ALA A N 1
ATOM 1636 C CA . ALA A 1 203 ? -19.866 2.925 6.028 1.00 94.62 203 ALA A CA 1
ATOM 1637 C C . ALA A 1 203 ? -19.103 3.677 7.127 1.00 94.62 203 ALA A C 1
ATOM 1639 O O . ALA A 1 203 ? -18.406 3.062 7.939 1.00 94.62 203 ALA A O 1
ATOM 1640 N N . LYS A 1 204 ? -19.285 5.002 7.182 1.00 96.25 204 LYS A N 1
ATOM 1641 C CA . LYS A 1 204 ? -18.704 5.865 8.214 1.00 96.25 204 LYS A CA 1
ATOM 1642 C C . LYS A 1 204 ? -19.309 5.601 9.598 1.00 96.25 204 LYS A C 1
ATOM 1644 O O . LYS A 1 204 ? -18.564 5.527 10.577 1.00 96.25 204 LYS A O 1
ATOM 1649 N N . ASN A 1 205 ? -20.631 5.459 9.691 1.00 96.88 205 ASN A N 1
ATOM 1650 C CA . ASN A 1 205 ? -21.341 5.293 10.962 1.00 96.88 205 ASN A CA 1
ATOM 1651 C C . ASN A 1 205 ? -20.975 3.985 11.666 1.00 96.88 205 ASN A C 1
ATOM 1653 O O . ASN A 1 205 ? -20.737 4.012 12.869 1.00 96.88 205 ASN A O 1
ATOM 1657 N N . HIS A 1 206 ? -20.839 2.873 10.934 1.00 97.00 206 HIS A N 1
ATOM 1658 C CA . HIS A 1 206 ? -20.372 1.606 11.511 1.00 97.00 206 HIS A CA 1
ATOM 1659 C C . HIS A 1 206 ? -19.031 1.773 12.239 1.00 97.00 206 HIS A C 1
ATOM 1661 O O . HIS A 1 206 ? -18.873 1.345 13.376 1.00 97.00 206 HIS A O 1
ATOM 1667 N N . LEU A 1 207 ? -18.067 2.446 11.607 1.00 97.81 207 LEU A N 1
ATOM 1668 C CA . LEU A 1 207 ? -16.740 2.647 12.193 1.00 97.81 207 LEU A CA 1
ATOM 1669 C C . LEU A 1 207 ? -16.722 3.725 13.275 1.00 97.81 207 LEU A C 1
ATOM 1671 O O . LEU A 1 207 ? -15.896 3.667 14.179 1.00 97.81 207 LEU A O 1
ATOM 1675 N N . THR A 1 208 ? -17.637 4.690 13.204 1.00 97.56 208 THR A N 1
ATOM 1676 C CA . THR A 1 208 ? -17.828 5.681 14.268 1.00 97.56 208 THR A CA 1
ATOM 1677 C C . THR A 1 208 ? -18.355 4.999 15.527 1.00 97.56 208 THR A C 1
ATOM 1679 O O . THR A 1 208 ? -17.815 5.235 16.599 1.00 97.56 208 THR A O 1
ATOM 1682 N N . ALA A 1 209 ? -19.320 4.085 15.397 1.00 97.25 209 ALA A N 1
ATOM 1683 C CA . ALA A 1 209 ? -19.823 3.299 16.521 1.00 97.25 209 ALA A CA 1
ATOM 1684 C C . ALA A 1 209 ? -18.732 2.406 17.138 1.00 97.25 209 ALA A C 1
ATOM 1686 O O . ALA A 1 209 ? -18.605 2.346 18.359 1.00 97.25 209 ALA A O 1
ATOM 1687 N N . VAL A 1 210 ? -17.890 1.775 16.307 1.00 97.44 210 VAL A N 1
ATOM 1688 C CA . VAL A 1 210 ? -16.708 1.038 16.789 1.00 97.44 210 VAL A CA 1
ATOM 1689 C C . VAL A 1 210 ? -15.745 1.955 17.541 1.00 97.44 210 VAL A C 1
ATOM 1691 O O . VAL A 1 210 ? -15.313 1.600 18.631 1.00 97.44 210 VAL A O 1
ATOM 1694 N N . LYS A 1 211 ? -15.428 3.138 17.001 1.00 96.94 211 LYS A N 1
ATOM 1695 C CA . LYS A 1 211 ? -14.561 4.113 17.677 1.00 96.94 211 LYS A CA 1
ATOM 1696 C C . LYS A 1 211 ? -15.127 4.525 19.036 1.00 96.94 211 LYS A C 1
ATOM 1698 O O . LYS A 1 211 ? -14.394 4.481 20.012 1.00 96.94 211 LYS A O 1
ATOM 1703 N N . THR A 1 212 ? -16.415 4.855 19.114 1.00 97.19 212 THR A N 1
ATOM 1704 C CA . THR A 1 212 ? -17.071 5.228 20.377 1.00 97.19 212 THR A CA 1
ATOM 1705 C C . THR A 1 212 ? -17.008 4.104 21.410 1.00 97.19 212 THR A C 1
ATOM 1707 O O . THR A 1 212 ? -16.778 4.365 22.587 1.00 97.19 212 THR A O 1
ATOM 1710 N N . TYR A 1 213 ? -17.152 2.846 20.984 1.00 96.50 213 TYR A N 1
ATOM 1711 C CA . TYR A 1 213 ? -16.965 1.709 21.882 1.00 96.50 213 TYR A CA 1
ATOM 1712 C C . TYR A 1 213 ? -15.517 1.597 22.376 1.00 96.50 213 TYR A C 1
ATOM 1714 O O . TYR A 1 213 ? -15.293 1.489 23.577 1.00 96.50 213 TYR A O 1
ATOM 1722 N N . LEU A 1 214 ? -14.531 1.681 21.476 1.00 95.81 214 LEU A N 1
ATOM 1723 C CA . LEU A 1 214 ? -13.112 1.641 21.848 1.00 95.81 214 LEU A CA 1
ATOM 1724 C C . LEU A 1 214 ? -12.737 2.779 22.810 1.00 95.81 214 LEU A C 1
ATOM 1726 O O . LEU A 1 214 ? -11.991 2.551 23.754 1.00 95.81 214 LEU A O 1
ATOM 1730 N N . GLU A 1 215 ? -13.303 3.973 22.624 1.00 96.31 215 GLU A N 1
ATOM 1731 C CA . GLU A 1 215 ? -13.150 5.099 23.554 1.00 96.31 215 GLU A CA 1
ATOM 1732 C C . GLU A 1 215 ? -13.712 4.780 24.945 1.00 96.31 215 GLU A C 1
ATOM 1734 O O . GLU A 1 215 ? -13.103 5.159 25.942 1.00 96.31 215 GLU A O 1
ATOM 1739 N N . SER A 1 216 ? -14.829 4.046 25.028 1.00 95.75 216 SER A N 1
ATOM 1740 C CA . SER A 1 216 ? -15.433 3.662 26.312 1.00 95.75 216 SER A CA 1
ATOM 1741 C C . SER A 1 216 ? -14.599 2.654 27.111 1.00 95.75 216 SER A C 1
ATOM 1743 O O . SER A 1 216 ? -14.646 2.679 28.336 1.00 95.75 216 SER A O 1
ATOM 1745 N N . ILE A 1 217 ? -13.802 1.823 26.430 1.00 94.19 217 ILE A N 1
ATOM 1746 C CA . ILE A 1 217 ? -12.907 0.831 27.051 1.00 94.19 217 ILE A CA 1
ATOM 1747 C C . ILE A 1 217 ? -11.438 1.282 27.070 1.00 94.19 217 ILE A C 1
ATOM 1749 O O . ILE A 1 217 ? -10.564 0.524 27.474 1.00 94.19 217 ILE A O 1
ATOM 1753 N N . GLN A 1 218 ? -11.126 2.512 26.645 1.00 94.06 218 GLN A N 1
ATOM 1754 C CA . GLN A 1 218 ? -9.740 2.990 26.526 1.00 94.06 218 GLN A CA 1
ATOM 1755 C C . GLN A 1 218 ? -8.983 2.952 27.862 1.00 94.06 218 GLN A C 1
ATOM 1757 O O . GLN A 1 218 ? -7.770 2.757 27.872 1.00 94.06 218 GLN A O 1
ATOM 1762 N N . ALA A 1 219 ? -9.687 3.126 28.985 1.00 92.88 219 ALA A N 1
ATOM 1763 C CA . ALA A 1 219 ? -9.095 3.032 30.317 1.00 92.88 219 ALA A CA 1
ATOM 1764 C C . ALA A 1 219 ? -8.560 1.622 30.627 1.00 92.88 219 ALA A C 1
ATOM 1766 O O . ALA A 1 219 ? -7.529 1.503 31.285 1.00 92.88 219 ALA A O 1
ATOM 1767 N N . ASP A 1 220 ? -9.216 0.580 30.106 1.00 91.88 220 ASP A N 1
ATOM 1768 C CA . ASP A 1 220 ? -8.798 -0.818 30.263 1.00 91.88 220 ASP A CA 1
ATOM 1769 C C . ASP A 1 220 ? -7.643 -1.180 29.314 1.00 91.88 220 ASP A C 1
ATOM 1771 O O . ASP A 1 220 ? -6.875 -2.102 29.581 1.00 91.88 220 ASP A O 1
ATOM 1775 N N . TYR A 1 221 ? -7.491 -0.433 28.214 1.00 93.06 221 TYR A N 1
ATOM 1776 C CA . TYR A 1 221 ? -6.491 -0.672 27.171 1.00 93.06 221 TYR A CA 1
ATOM 1777 C C . TYR A 1 221 ? -5.674 0.600 26.853 1.00 93.06 221 TYR A C 1
ATOM 1779 O O . TYR A 1 221 ? -5.655 1.051 25.708 1.00 93.06 221 TYR A O 1
ATOM 1787 N N . PRO A 1 222 ? -4.953 1.204 27.818 1.00 91.50 222 PRO A N 1
ATOM 1788 C CA . PRO A 1 222 ? -4.366 2.542 27.661 1.00 91.50 222 PRO A CA 1
ATOM 1789 C C . PRO A 1 222 ? -3.295 2.642 26.564 1.00 91.50 222 PRO A C 1
ATOM 1791 O O . PRO A 1 222 ? -3.029 3.728 26.050 1.00 91.50 222 PRO A O 1
ATOM 1794 N N . GLU A 1 223 ? -2.677 1.520 26.194 1.00 92.62 223 GLU A N 1
ATOM 1795 C CA . GLU A 1 223 ? -1.607 1.461 25.195 1.00 92.62 223 GLU A CA 1
ATOM 1796 C C . GLU A 1 223 ? -2.120 1.403 23.747 1.00 92.62 223 GLU A C 1
ATOM 1798 O O . GLU A 1 223 ? -1.336 1.590 22.810 1.00 92.62 223 GLU A O 1
ATOM 1803 N N . ILE A 1 224 ? -3.418 1.150 23.530 1.00 94.12 224 ILE A N 1
ATOM 1804 C CA . ILE A 1 224 ? -3.974 1.128 22.174 1.00 94.12 224 ILE A CA 1
ATOM 1805 C C . ILE A 1 224 ? -4.175 2.555 21.671 1.00 94.12 224 ILE A C 1
ATOM 1807 O O . ILE A 1 224 ? -4.591 3.454 22.400 1.00 94.12 224 ILE A O 1
ATOM 1811 N N . LYS A 1 225 ? -3.912 2.755 20.383 1.00 93.75 225 LYS A N 1
ATOM 1812 C CA . LYS A 1 225 ? -4.197 4.001 19.668 1.00 93.75 225 LYS A CA 1
ATOM 1813 C C . LYS A 1 225 ? -5.136 3.690 18.515 1.00 93.75 225 LYS A C 1
ATOM 1815 O O . LYS A 1 225 ? -4.986 2.663 17.858 1.00 93.75 225 LYS A O 1
ATOM 1820 N N . PHE A 1 226 ? -6.065 4.583 18.208 1.00 93.50 226 PHE A N 1
ATOM 1821 C CA . PHE A 1 226 ? -6.928 4.432 17.039 1.00 93.50 226 PHE A CA 1
ATOM 1822 C C . PHE A 1 226 ? -7.154 5.757 16.320 1.00 93.50 226 PHE A C 1
ATOM 1824 O O . PHE A 1 226 ? -7.128 6.833 16.915 1.00 93.50 226 PHE A O 1
ATOM 1831 N N . SER A 1 227 ? -7.346 5.678 15.006 1.00 92.62 227 SER A N 1
ATOM 1832 C CA . SER A 1 227 ? -7.639 6.838 14.169 1.00 92.62 227 SER A CA 1
ATOM 1833 C C . SER A 1 227 ? -9.106 7.266 14.294 1.00 92.62 227 SER A C 1
ATOM 1835 O O . SER A 1 227 ? -9.953 6.550 14.821 1.00 92.62 227 SER A O 1
ATOM 1837 N N . SER A 1 228 ? -9.449 8.421 13.722 1.00 92.44 228 SER A N 1
ATOM 1838 C CA . SER A 1 228 ? -10.841 8.659 13.311 1.00 92.44 228 SER A CA 1
ATOM 1839 C C . SER A 1 228 ? -11.183 7.804 12.084 1.00 92.44 228 SER A C 1
ATOM 1841 O O . SER A 1 228 ? -10.261 7.430 11.357 1.00 92.44 228 SER A O 1
ATOM 1843 N N . PRO A 1 229 ? -12.465 7.498 11.805 1.00 94.12 229 PRO A N 1
ATOM 1844 C CA . PRO A 1 229 ? -12.846 6.873 10.546 1.00 94.12 229 PRO A CA 1
ATOM 1845 C C . PRO A 1 229 ? -12.477 7.764 9.356 1.00 94.12 229 PRO A C 1
ATOM 1847 O O . PRO A 1 229 ? -12.866 8.933 9.316 1.00 94.12 229 PRO A O 1
ATOM 1850 N N . TYR A 1 230 ? -11.770 7.214 8.373 1.00 91.25 230 TYR A N 1
ATOM 1851 C CA . TYR A 1 230 ? -11.345 7.932 7.170 1.00 91.25 230 TYR A CA 1
ATOM 1852 C C . TYR A 1 230 ? -11.752 7.195 5.895 1.00 91.25 230 TYR A C 1
ATOM 1854 O O . TYR A 1 230 ? -12.096 6.012 5.907 1.00 91.25 230 TYR A O 1
ATOM 1862 N N . LYS A 1 231 ? -11.768 7.931 4.783 1.00 90.38 231 LYS A N 1
ATOM 1863 C CA . LYS A 1 231 ? -12.101 7.402 3.458 1.00 90.38 231 LYS A CA 1
ATOM 1864 C C . LYS A 1 231 ? -10.992 6.467 2.990 1.00 90.38 231 LYS A C 1
ATOM 1866 O O . LYS A 1 231 ? -9.832 6.854 3.046 1.00 90.38 231 LYS A O 1
ATOM 1871 N N . ALA A 1 232 ? -11.352 5.289 2.486 1.00 88.94 232 ALA A N 1
ATOM 1872 C CA . ALA A 1 232 ? -10.386 4.438 1.801 1.00 88.94 232 ALA A CA 1
ATOM 1873 C C . ALA A 1 232 ? -9.897 5.116 0.511 1.00 88.94 232 ALA A C 1
ATOM 1875 O O . ALA A 1 232 ? -10.680 5.797 -0.162 1.00 88.94 232 ALA A O 1
ATOM 1876 N N . LYS A 1 233 ? -8.645 4.861 0.109 1.00 82.69 233 LYS A N 1
ATOM 1877 C CA . LYS A 1 233 ? -8.061 5.345 -1.156 1.00 82.69 233 LYS A CA 1
ATOM 1878 C C . LYS A 1 233 ? -8.968 5.062 -2.357 1.00 82.69 233 LYS A C 1
ATOM 1880 O O . LYS A 1 233 ? -9.193 5.929 -3.197 1.00 82.69 233 LYS A O 1
ATOM 1885 N N . LEU A 1 234 ? -9.533 3.856 -2.415 1.00 83.00 234 LEU A N 1
ATOM 1886 C CA . LEU A 1 234 ? -10.604 3.504 -3.346 1.00 83.00 234 LEU A CA 1
ATOM 1887 C C . LEU A 1 234 ? -11.956 3.660 -2.648 1.00 83.00 234 LEU A C 1
ATOM 1889 O O . LEU A 1 234 ? -12.543 2.677 -2.198 1.00 83.00 234 LEU A O 1
ATOM 1893 N N . LEU A 1 235 ? -12.446 4.901 -2.573 1.00 86.12 235 LEU A N 1
ATOM 1894 C CA . LEU A 1 235 ? -13.665 5.233 -1.829 1.00 86.12 235 LEU A CA 1
ATOM 1895 C C . LEU A 1 235 ? -14.885 4.433 -2.293 1.00 86.12 235 LEU A C 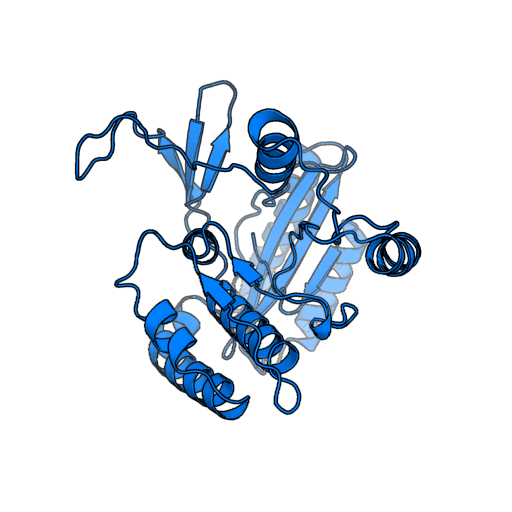1
ATOM 1897 O O . LEU A 1 235 ? -15.705 4.068 -1.460 1.00 86.12 235 LEU A O 1
ATOM 1901 N N . LYS A 1 236 ? -15.034 4.181 -3.601 1.00 89.06 236 LYS A N 1
ATOM 1902 C CA . LYS A 1 236 ? -16.175 3.441 -4.151 1.00 89.06 236 LYS A CA 1
ATOM 1903 C C . LYS A 1 236 ? -15.726 2.391 -5.159 1.00 89.06 236 LYS A C 1
ATOM 1905 O O . LYS A 1 236 ? -15.131 2.722 -6.181 1.00 89.06 236 LYS A O 1
ATOM 1910 N N . ARG A 1 237 ? -16.076 1.125 -4.921 1.00 87.75 237 ARG A N 1
ATOM 1911 C CA . ARG A 1 237 ? -15.789 0.007 -5.834 1.00 87.75 237 ARG A CA 1
ATOM 1912 C C . ARG A 1 237 ? -16.988 -0.927 -5.925 1.00 87.75 237 ARG A C 1
ATOM 1914 O O . ARG A 1 237 ? -17.553 -1.316 -4.911 1.00 87.75 237 ARG A O 1
ATOM 1921 N N . LYS A 1 238 ? -17.388 -1.292 -7.151 1.00 88.75 238 LYS A N 1
ATOM 1922 C CA . LYS A 1 238 ? -18.552 -2.170 -7.413 1.00 88.75 238 LYS A CA 1
ATOM 1923 C C . LYS A 1 238 ? -19.832 -1.719 -6.674 1.00 88.75 238 LYS A C 1
ATOM 1925 O O . LYS A 1 238 ? -20.597 -2.537 -6.181 1.00 88.75 238 LYS A O 1
ATOM 1930 N N . GLY A 1 239 ? -20.045 -0.404 -6.571 1.00 89.06 239 GLY A N 1
ATOM 1931 C CA . GLY A 1 239 ? -21.222 0.180 -5.914 1.00 89.06 239 GLY A CA 1
ATOM 1932 C C . GLY A 1 239 ? -21.171 0.249 -4.383 1.00 89.06 239 GLY A C 1
ATOM 1933 O O . GLY A 1 239 ? -22.121 0.755 -3.792 1.00 89.06 239 GLY A O 1
ATOM 1934 N N . LEU A 1 240 ? -20.090 -0.208 -3.746 1.00 93.31 240 LEU A N 1
ATOM 1935 C CA . LEU A 1 240 ? -19.894 -0.125 -2.299 1.00 93.31 240 LEU A CA 1
ATOM 1936 C C . LEU A 1 240 ? -18.928 1.007 -1.956 1.00 93.31 240 LEU A C 1
ATOM 1938 O O . LEU A 1 240 ? -17.903 1.155 -2.619 1.00 93.31 240 LEU A O 1
ATOM 1942 N N . PHE A 1 241 ? -19.268 1.780 -0.931 1.00 94.62 241 PHE A N 1
ATOM 1943 C CA . PHE A 1 241 ? -18.420 2.780 -0.305 1.00 94.62 241 PHE A CA 1
ATOM 1944 C C . PHE A 1 241 ? -17.570 2.145 0.793 1.00 94.62 241 PHE A C 1
ATOM 1946 O O . PHE A 1 241 ? -18.088 1.361 1.592 1.00 94.62 241 PHE A O 1
ATOM 1953 N N . SER A 1 242 ? -16.293 2.514 0.837 1.00 94.31 242 SER A N 1
ATOM 1954 C CA . SER A 1 242 ? -15.289 1.934 1.726 1.00 94.31 242 SER A CA 1
ATOM 1955 C C . SER A 1 242 ? -14.705 2.985 2.665 1.00 94.31 242 SER A C 1
ATOM 1957 O O . SER A 1 242 ? -14.172 4.007 2.226 1.00 94.31 242 SER A O 1
ATOM 1959 N N . TYR A 1 243 ? -14.784 2.712 3.965 1.00 95.31 243 TYR A N 1
ATOM 1960 C CA . TYR A 1 243 ? -14.138 3.501 5.017 1.00 95.31 243 TYR A CA 1
ATOM 1961 C C . TYR A 1 243 ? -13.217 2.628 5.863 1.00 95.31 243 TYR A C 1
ATOM 1963 O O . TYR A 1 243 ? -13.384 1.407 5.933 1.00 95.31 243 TYR A O 1
ATOM 1971 N N . HIS A 1 244 ? -12.256 3.269 6.516 1.00 95.31 244 HIS A N 1
ATOM 1972 C CA . HIS A 1 244 ? -11.203 2.650 7.304 1.00 95.31 244 HIS A CA 1
ATOM 1973 C C . HIS A 1 244 ? -11.160 3.204 8.728 1.00 95.31 244 HIS A C 1
ATOM 1975 O O . HIS A 1 244 ? -11.407 4.387 8.956 1.00 95.31 244 HIS A O 1
ATOM 1981 N N . LEU A 1 245 ? -10.855 2.327 9.683 1.00 96.12 245 LEU A N 1
ATOM 1982 C CA . LEU A 1 245 ? -10.500 2.659 11.059 1.00 96.12 245 LEU A CA 1
ATOM 1983 C C . LEU A 1 245 ? -9.226 1.886 11.393 1.00 96.12 245 LEU A C 1
ATOM 1985 O O . LEU A 1 245 ? -9.218 0.653 11.347 1.00 96.12 245 LEU A O 1
ATOM 1989 N N . LEU A 1 246 ? -8.152 2.612 11.687 1.00 95.38 246 LEU A N 1
ATOM 1990 C CA . LEU A 1 246 ? -6.859 2.027 12.010 1.00 95.38 246 LEU A CA 1
ATOM 1991 C C . LEU A 1 246 ? -6.708 1.946 13.522 1.00 95.38 246 LEU A C 1
ATOM 1993 O O . LEU A 1 246 ? -6.864 2.949 14.212 1.00 95.38 246 LEU A O 1
ATOM 1997 N N . ILE A 1 247 ? -6.373 0.762 14.015 1.00 95.19 247 ILE A N 1
ATOM 1998 C CA . ILE A 1 247 ? -6.082 0.482 15.418 1.00 95.19 247 ILE A CA 1
ATOM 1999 C C . ILE A 1 247 ? -4.619 0.060 15.495 1.00 95.19 247 ILE A C 1
ATOM 2001 O O . ILE A 1 247 ? -4.161 -0.725 14.668 1.00 95.19 247 ILE A O 1
ATOM 2005 N N . LYS A 1 248 ? -3.884 0.580 16.469 1.00 95.00 248 LYS A N 1
ATOM 2006 C CA . LYS A 1 248 ? -2.465 0.325 16.705 1.00 95.00 248 LYS A CA 1
ATOM 2007 C C . LYS A 1 248 ? -2.282 -0.132 18.146 1.00 95.00 248 LYS A C 1
ATOM 2009 O O . LYS A 1 248 ? -2.904 0.426 19.045 1.00 95.00 248 LYS A O 1
ATOM 2014 N N . TYR A 1 249 ? -1.434 -1.126 18.359 1.00 95.06 249 TYR A N 1
ATOM 2015 C CA . TYR A 1 249 ? -1.091 -1.630 19.690 1.00 95.06 249 TYR A CA 1
ATOM 2016 C C . TYR A 1 249 ? 0.380 -2.061 19.729 1.00 95.06 249 TYR A C 1
ATOM 2018 O O . TYR A 1 249 ? 0.912 -2.450 18.683 1.00 95.06 249 TYR A O 1
ATOM 2026 N N . PRO A 1 250 ? 1.055 -2.004 20.889 1.00 94.81 250 PRO A N 1
ATOM 2027 C CA . PRO A 1 250 ? 2.465 -2.368 20.984 1.00 94.81 250 PRO A CA 1
ATOM 2028 C C . PRO A 1 250 ? 2.741 -3.813 20.556 1.00 94.81 250 PRO A C 1
ATOM 2030 O O . PRO A 1 250 ? 1.894 -4.712 20.643 1.00 94.81 250 PRO A O 1
ATOM 2033 N N . ARG A 1 251 ? 3.958 -4.083 20.092 1.00 92.56 251 ARG A N 1
ATOM 2034 C CA . ARG A 1 251 ? 4.405 -5.454 19.858 1.00 92.56 251 ARG A CA 1
ATOM 2035 C C . ARG A 1 251 ? 4.531 -6.192 21.190 1.00 92.56 251 ARG A C 1
ATOM 2037 O O . ARG A 1 251 ? 5.066 -5.669 22.156 1.00 92.56 251 ARG A O 1
ATOM 2044 N N . GLY A 1 252 ? 4.021 -7.425 21.239 1.00 90.56 252 GLY A N 1
ATOM 2045 C CA . GLY A 1 252 ? 3.981 -8.205 22.482 1.00 90.56 252 GLY A CA 1
ATOM 2046 C C . GLY A 1 252 ? 2.902 -7.754 23.474 1.00 90.56 252 GLY A C 1
ATOM 2047 O O . GLY A 1 252 ? 2.994 -8.093 24.650 1.00 90.56 252 GLY A O 1
ATOM 2048 N N . TYR A 1 253 ? 1.889 -7.008 23.015 1.00 92.94 253 TYR A N 1
ATOM 2049 C CA . TYR A 1 253 ? 0.803 -6.512 23.860 1.00 92.94 253 TYR A CA 1
ATOM 2050 C C . TYR A 1 253 ? 0.098 -7.635 24.637 1.00 92.94 253 TYR A C 1
ATOM 2052 O O . TYR A 1 253 ? -0.480 -8.548 24.039 1.00 92.94 253 TYR A O 1
ATOM 2060 N N . LYS A 1 254 ? 0.150 -7.560 25.973 1.00 91.00 254 LYS A N 1
ATOM 2061 C CA . LYS A 1 254 ? -0.310 -8.624 26.884 1.00 91.00 254 LYS A CA 1
ATOM 2062 C C . LYS A 1 254 ? -1.817 -8.851 26.790 1.00 91.00 254 LYS A C 1
ATOM 2064 O O . LYS A 1 254 ? -2.263 -9.996 26.733 1.00 91.00 254 LYS A O 1
ATOM 2069 N N . ASP A 1 255 ? -2.580 -7.771 26.657 1.00 91.50 255 ASP A N 1
ATOM 2070 C CA . ASP A 1 255 ? -4.044 -7.817 26.638 1.00 91.50 255 ASP A CA 1
ATOM 2071 C C . ASP A 1 255 ? -4.622 -8.048 25.238 1.00 91.50 255 ASP A C 1
ATOM 2073 O O . ASP A 1 255 ? -5.837 -7.993 25.033 1.00 91.50 255 ASP A O 1
ATOM 2077 N N . PHE A 1 256 ? -3.778 -8.377 24.250 1.00 90.69 256 PHE A N 1
ATOM 2078 C CA . PHE A 1 256 ? -4.226 -8.604 22.878 1.00 90.69 256 PHE A CA 1
ATOM 2079 C C . PHE A 1 256 ? -5.289 -9.704 22.773 1.00 90.69 256 PHE A C 1
ATOM 2081 O O . PHE A 1 256 ? -6.171 -9.619 21.925 1.00 90.69 256 PHE A O 1
ATOM 2088 N N . VAL A 1 257 ? -5.251 -10.733 23.626 1.00 92.00 257 VAL A N 1
ATOM 2089 C CA . VAL A 1 257 ? -6.267 -11.800 23.614 1.00 92.00 257 VAL A CA 1
ATOM 2090 C C . VAL A 1 257 ? -7.647 -11.263 23.999 1.00 92.00 257 VAL A C 1
ATOM 2092 O O . VAL A 1 257 ? -8.636 -11.639 23.368 1.00 92.00 257 VAL A O 1
ATOM 2095 N N . ALA A 1 258 ? -7.718 -10.386 25.003 1.00 92.62 258 ALA A N 1
ATOM 2096 C CA . ALA A 1 258 ? -8.959 -9.743 25.424 1.00 92.62 258 ALA A CA 1
ATOM 2097 C C . ALA A 1 258 ? -9.427 -8.737 24.362 1.00 92.62 258 ALA A C 1
ATOM 2099 O O . ALA A 1 258 ? -10.532 -8.878 23.838 1.00 92.62 258 ALA A O 1
ATOM 2100 N N . LEU A 1 259 ? -8.532 -7.850 23.911 1.00 91.44 259 LEU A N 1
ATOM 2101 C CA . LEU A 1 259 ? -8.805 -6.898 22.831 1.00 91.44 259 LEU A CA 1
ATOM 2102 C C . LEU A 1 259 ? -9.301 -7.600 21.557 1.00 91.44 259 LEU A C 1
ATOM 2104 O O . LEU A 1 259 ? -10.244 -7.154 20.914 1.00 91.44 259 LEU A O 1
ATOM 2108 N N . LYS A 1 260 ? -8.707 -8.738 21.184 1.00 93.50 260 LYS A N 1
ATOM 2109 C CA . LYS A 1 260 ? -9.127 -9.521 20.016 1.00 93.50 260 LYS A CA 1
ATOM 2110 C C . LYS A 1 260 ? -10.570 -10.012 20.144 1.00 93.50 260 LYS A C 1
ATOM 2112 O O . LYS A 1 260 ? -11.261 -10.057 19.128 1.00 93.50 260 LYS A O 1
ATOM 2117 N N . LYS A 1 261 ? -11.027 -10.390 21.344 1.00 94.0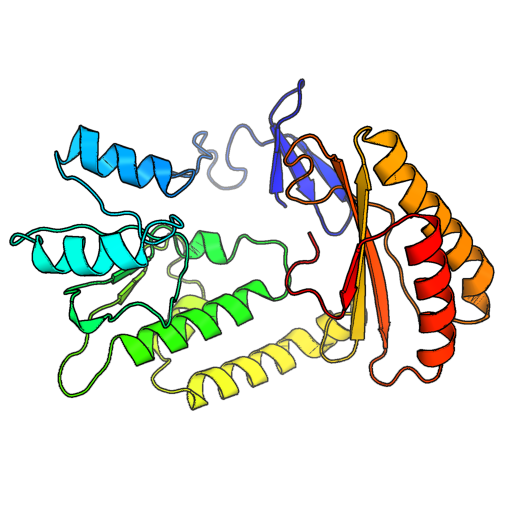0 261 LYS A N 1
ATOM 2118 C CA . LYS A 1 261 ? -12.425 -10.799 21.574 1.00 94.00 261 LYS A CA 1
ATOM 2119 C C . LYS A 1 261 ? -13.375 -9.618 21.384 1.00 94.00 261 LYS A C 1
ATOM 2121 O O . LYS A 1 261 ? -14.361 -9.766 20.663 1.00 94.00 261 LYS A O 1
ATOM 2126 N N . GLU A 1 262 ? -13.024 -8.457 21.933 1.00 94.06 262 GLU A N 1
ATOM 2127 C CA . GLU A 1 262 ? -13.773 -7.208 21.736 1.00 94.06 262 GLU A CA 1
ATOM 2128 C C . GLU A 1 262 ? -13.890 -6.863 20.247 1.00 94.06 262 GLU A C 1
ATOM 2130 O O . GLU A 1 262 ? -14.987 -6.711 19.703 1.00 94.06 262 GLU A O 1
ATOM 2135 N N . LEU A 1 263 ? -12.755 -6.847 19.540 1.00 94.44 263 LEU A N 1
ATOM 2136 C CA . LEU A 1 263 ? -12.721 -6.562 18.108 1.00 94.44 263 LEU A CA 1
ATOM 2137 C C . LEU A 1 263 ? -13.518 -7.589 17.300 1.00 94.44 263 LEU A C 1
ATOM 2139 O O . LEU A 1 263 ? -14.241 -7.200 16.388 1.00 94.44 263 LEU A O 1
ATOM 2143 N N . ALA A 1 264 ? -13.434 -8.882 17.622 1.00 95.38 264 ALA A N 1
ATOM 2144 C CA . ALA A 1 264 ? -14.191 -9.923 16.927 1.00 95.38 264 ALA A CA 1
ATOM 2145 C C . ALA A 1 264 ? -15.712 -9.735 17.069 1.00 95.38 264 ALA A C 1
ATOM 2147 O O . ALA A 1 264 ? -16.437 -9.889 16.083 1.00 95.38 264 ALA A O 1
ATOM 2148 N N . SER A 1 265 ? -16.184 -9.347 18.259 1.00 95.44 265 SER A N 1
ATOM 2149 C CA . SER A 1 265 ? -17.596 -9.028 18.510 1.00 95.44 265 SER A CA 1
ATOM 2150 C C . SER A 1 265 ? -18.075 -7.853 17.647 1.00 95.44 265 SER A C 1
ATOM 2152 O O . SER A 1 265 ? -19.087 -7.945 16.940 1.00 95.44 265 SER A O 1
ATOM 2154 N N . LEU A 1 266 ? -17.296 -6.768 17.612 1.00 95.19 266 LEU A N 1
ATOM 2155 C CA . LEU A 1 266 ? -17.591 -5.580 16.805 1.00 95.19 266 LEU A CA 1
ATOM 2156 C C . LEU A 1 266 ? -17.560 -5.883 15.302 1.00 95.19 266 LEU A C 1
ATOM 2158 O O . LEU A 1 266 ? -18.446 -5.460 14.557 1.00 95.19 266 LEU A O 1
ATOM 2162 N N . ILE A 1 267 ? -16.564 -6.654 14.857 1.00 95.75 267 ILE A N 1
ATOM 2163 C CA . ILE A 1 267 ? -16.424 -7.099 13.467 1.00 95.75 267 ILE A CA 1
ATOM 2164 C C . ILE A 1 267 ? -17.664 -7.882 13.027 1.00 95.75 267 ILE A C 1
ATOM 2166 O O . ILE A 1 267 ? -18.184 -7.618 11.942 1.00 95.75 267 ILE A O 1
ATOM 2170 N N . GLY A 1 268 ? -18.161 -8.804 13.858 1.00 94.31 268 GLY A N 1
ATOM 2171 C CA . GLY A 1 268 ? -19.375 -9.570 13.573 1.00 94.31 268 GLY A CA 1
ATOM 2172 C C . GLY A 1 268 ? -20.626 -8.692 13.519 1.00 94.31 268 GLY A C 1
ATOM 2173 O O . GLY A 1 268 ? -21.397 -8.774 12.562 1.00 94.31 268 GLY A O 1
ATOM 2174 N N . THR A 1 269 ? -20.782 -7.802 14.502 1.00 95.50 269 THR A N 1
ATOM 2175 C CA . THR A 1 269 ? -21.941 -6.903 14.636 1.00 95.50 269 THR A CA 1
ATOM 2176 C C . THR A 1 269 ? -22.098 -5.983 13.424 1.00 95.50 269 THR A C 1
ATOM 2178 O O . THR A 1 269 ? -23.179 -5.893 12.844 1.00 95.50 269 THR A O 1
ATOM 2181 N N . TYR A 1 270 ? -21.009 -5.342 12.993 1.00 94.62 270 TYR A N 1
ATOM 2182 C CA . TYR A 1 270 ? -21.023 -4.378 11.887 1.00 94.62 270 TYR A CA 1
ATOM 2183 C C . TYR A 1 270 ? -20.596 -4.975 10.536 1.00 94.62 270 TYR A C 1
ATOM 2185 O O . TYR A 1 270 ? -20.483 -4.243 9.551 1.00 94.62 270 TYR A O 1
ATOM 2193 N N . ARG A 1 271 ? -20.362 -6.296 10.473 1.00 94.25 271 ARG A N 1
ATOM 2194 C CA . ARG A 1 271 ? -19.896 -7.036 9.283 1.00 94.25 271 ARG A CA 1
ATOM 2195 C C . ARG A 1 271 ? -18.658 -6.403 8.637 1.00 94.25 271 ARG A C 1
ATOM 2197 O O . ARG A 1 271 ? -18.620 -6.152 7.432 1.00 94.25 271 ARG A O 1
ATOM 2204 N N . LEU A 1 272 ? -17.654 -6.113 9.458 1.00 96.31 272 LEU A N 1
ATOM 2205 C CA . LEU A 1 272 ? -16.428 -5.441 9.029 1.00 96.31 272 LEU A CA 1
ATOM 2206 C C . LEU A 1 272 ? -15.421 -6.433 8.446 1.00 96.31 272 LEU A C 1
ATOM 2208 O O . LEU A 1 272 ? -15.389 -7.609 8.795 1.00 96.31 272 LEU A O 1
ATOM 2212 N N . GLN A 1 273 ? -14.537 -5.938 7.588 1.00 95.69 273 GLN A N 1
ATOM 2213 C CA . GLN A 1 273 ? -13.337 -6.660 7.184 1.00 95.69 273 GLN A CA 1
ATOM 2214 C C . GLN A 1 273 ? -12.167 -6.211 8.062 1.00 95.69 273 GLN A C 1
ATOM 2216 O O . GLN A 1 273 ? -11.915 -5.015 8.174 1.00 95.69 273 GLN A O 1
ATOM 2221 N N . ALA A 1 274 ? -11.422 -7.153 8.637 1.00 95.38 274 ALA A N 1
ATOM 2222 C CA . ALA A 1 274 ? -10.221 -6.861 9.414 1.00 95.38 274 ALA A CA 1
ATOM 2223 C C . ALA A 1 274 ? -8.964 -7.334 8.679 1.00 95.38 274 ALA A C 1
ATOM 2225 O O . ALA A 1 274 ? -8.924 -8.441 8.142 1.00 95.38 274 ALA A O 1
ATOM 2226 N N . ARG A 1 275 ? -7.929 -6.494 8.669 1.00 94.19 275 ARG A N 1
ATOM 2227 C CA . ARG A 1 275 ? -6.587 -6.832 8.178 1.00 94.19 275 ARG A CA 1
ATOM 2228 C C . ARG A 1 275 ? -5.578 -6.565 9.289 1.00 94.19 275 ARG A C 1
ATOM 2230 O O . ARG A 1 275 ? -5.493 -5.436 9.762 1.00 94.19 275 ARG A O 1
ATOM 2237 N N . ILE A 1 276 ? -4.844 -7.596 9.703 1.00 90.56 276 ILE A N 1
ATOM 2238 C CA . ILE A 1 276 ? -3.760 -7.483 10.690 1.00 90.56 276 ILE A CA 1
ATOM 2239 C C . ILE A 1 276 ? -2.473 -7.139 9.944 1.00 90.56 276 ILE A C 1
ATOM 2241 O O . ILE A 1 276 ? -2.192 -7.759 8.920 1.00 90.56 276 ILE A O 1
ATOM 2245 N N . ASN A 1 277 ? -1.724 -6.161 10.453 1.00 88.31 277 ASN A N 1
ATOM 2246 C CA . ASN A 1 277 ? -0.502 -5.612 9.866 1.00 88.31 277 ASN A CA 1
ATOM 2247 C C . ASN A 1 277 ? -0.652 -5.403 8.349 1.00 88.31 277 ASN A C 1
ATOM 2249 O O . ASN A 1 277 ? 0.044 -6.041 7.556 1.00 88.31 277 ASN A O 1
ATOM 2253 N N . PRO A 1 278 ? -1.636 -4.580 7.931 1.00 86.88 278 PRO A N 1
ATOM 2254 C CA . PRO A 1 278 ? -1.912 -4.372 6.520 1.00 86.88 278 PRO A CA 1
ATOM 2255 C C . PRO A 1 278 ? -0.715 -3.701 5.843 1.00 86.88 278 PRO A C 1
ATOM 2257 O O . PRO A 1 278 ? -0.124 -2.780 6.398 1.00 86.88 278 PRO A O 1
ATOM 2260 N N . ARG A 1 279 ? -0.428 -4.115 4.607 1.00 76.56 279 ARG A N 1
ATOM 2261 C CA . ARG A 1 279 ? 0.602 -3.476 3.770 1.00 76.56 279 ARG A CA 1
ATOM 2262 C C . ARG A 1 279 ? 0.266 -2.030 3.393 1.00 76.56 279 ARG A C 1
ATOM 2264 O O . ARG A 1 279 ? 1.130 -1.173 3.290 1.00 76.56 279 ARG A O 1
ATOM 2271 N N . THR A 1 280 ? -1.026 -1.765 3.218 1.00 77.38 280 THR A N 1
ATOM 2272 C CA . THR A 1 280 ? -1.573 -0.456 2.853 1.00 77.38 280 THR A CA 1
ATOM 2273 C C . THR A 1 280 ? -2.583 -0.040 3.905 1.00 77.38 280 THR A C 1
ATOM 2275 O O . THR A 1 280 ? -3.520 -0.795 4.193 1.00 77.38 280 THR A O 1
ATOM 2278 N N . VAL A 1 281 ? -2.394 1.153 4.464 1.00 77.62 281 VAL A N 1
ATOM 2279 C CA . VAL A 1 281 ? -3.290 1.717 5.483 1.00 77.62 281 VAL A CA 1
ATOM 2280 C C . VAL A 1 281 ? -4.214 2.790 4.918 1.00 77.62 281 VAL A C 1
ATOM 2282 O O . VAL A 1 281 ? -5.212 3.105 5.561 1.00 77.62 281 VAL A O 1
ATOM 2285 N N . MET A 1 282 ? -3.929 3.314 3.726 1.00 67.56 282 MET A N 1
ATOM 2286 C CA . MET A 1 282 ? -4.767 4.303 3.038 1.00 67.56 282 MET A CA 1
ATOM 2287 C C . MET A 1 282 ? -5.964 3.721 2.292 1.00 67.56 282 MET A C 1
ATOM 2289 O O . MET A 1 282 ? -5.845 2.651 1.657 1.00 67.56 282 MET A O 1
#

Radius of gyration: 22.39 Å; chains: 1; bounding box: 50×48×65 Å

Sequence (282 aa):
MTYSQSSYGLNLICHQCQSVYNYPSSCPSCRQTQIKSVFSGIDDLDKLFRDEYQLEPIRLDLPKTKFNFEMAVNSAKSKQIFLTTRLYDPSIDYSIFDKIILVQADFLLASSDYQVQEELIKSLADLITASSLGDKIIPIILDIKDVENPLFETLSQIRSVQDVIDWHKTKLDAEADYRLVFGFPPDWNMVLLTSHTKKEIDAKNHLTAVKTYLESIQADYPEIKFSSPYKAKLLKRKGLFSYHLLIKYPRGYKDFVALKKELASLIGTYRLQARINPRTVM

Foldseek 3Di:
DDWDQDPVGIWDADPVPRDIGHDDCADPPPRHRPPDDPDPDQVVVQCCCCPVVVAHAAECADPVHVVVVVVCLVPDDPDYHYDYPQLDDPVDQLVSDQAAEDAALVVLVVDPFPCSLLVSLVSLLNVQVSQDDDPGHRYYHYDYPCPVPVSVVLSVPDDDPVSSVVVVVVVCVVCVVVCVVSQHPPFKKKKKKKAKALDQVLRLVLVVVVVVVCVVCCVVVVQKDKDRKDFDPCQDDPNIGMIIIMMMGGVVDPCVVVVVVVVVVSCVVRVIDMDIRDSDRD